Protein AF-A0A2J8M2F0-F1 (afdb_monomer_lite)

Radius of gyration: 22.78 Å; chains: 1; bounding box: 57×45×62 Å

InterPro domains:
  IPR005814 Aminotransferase class-III [PF00202] (31-197)
  IPR015421 Pyridoxal phosphate-dependent transferase, major domain [G3DSA:3.40.640.10] (63-189)
  IPR015422 Pyridoxal phosphate-dependent transferase, small domain [G3DSA:3.90.1150.10] (30-62)
  IPR015422 Pyridoxal phosphate-dependent transferase, small domain [G3DSA:3.90.1150.10] (201-288)
  IPR015424 Pyridoxal phosphate-dependent transferase [SSF53383] (28-285)

Foldseek 3Di:
DQDPDDPVVVVVVCVVPPDPVPDAPLNVDGFAFDDWWFQWTAGPVRDIDGHLDDCPCVRTPPDVLLVVVVVVDVVPDDDDPPDDDVLQVVWLQVVCVVDPPVSRDADADDDQLVFFVVWQVVFCVVPVANADEDEPQDQRDDPPSRLLQHNVDCVPHPDPRDPRHHYQYDLAQQPDDHHPPHPCSPVVSVVSVVVVQVVCVVVVGDDGGDGHHDRSCVSVVVSCVVVVVVVQLQVVVVVVQVVVVVVVVVDVQFQDWDDHRSGIDTFGAPDNVNSHGPVVVVCVVRND

Structure (mmCIF, N/CA/C/O backbone):
data_AF-A0A2J8M2F0-F1
#
_entry.id   AF-A0A2J8M2F0-F1
#
loop_
_atom_site.group_PDB
_atom_site.id
_atom_site.type_symbol
_atom_site.label_atom_id
_atom_site.label_alt_id
_atom_site.label_comp_id
_atom_site.label_asym_id
_atom_site.label_entity_id
_atom_site.label_seq_id
_atom_site.pdbx_PDB_ins_code
_atom_site.Cartn_x
_atom_site.Cartn_y
_atom_site.Cartn_z
_atom_site.occupancy
_atom_site.B_iso_or_equiv
_atom_site.auth_seq_id
_atom_site.auth_comp_id
_atom_site.auth_asym_id
_atom_site.auth_atom_id
_atom_site.pdbx_PDB_model_num
ATOM 1 N N . MET A 1 1 ? -5.808 -0.210 29.903 1.00 55.19 1 MET A N 1
ATOM 2 C CA . MET A 1 1 ? -4.776 0.802 30.216 1.00 55.19 1 MET A CA 1
ATOM 3 C C . MET A 1 1 ? -5.439 2.163 30.176 1.00 55.19 1 MET A C 1
ATOM 5 O O . MET A 1 1 ? -6.305 2.348 29.332 1.00 55.19 1 MET A O 1
ATOM 9 N N . CYS A 1 2 ? -5.095 3.059 31.101 1.00 72.56 2 CYS A N 1
ATOM 10 C CA . CYS A 1 2 ? -5.558 4.444 31.051 1.00 72.56 2 CYS A CA 1
ATOM 11 C C . CYS A 1 2 ? -4.676 5.212 30.058 1.00 72.56 2 CYS A C 1
ATOM 13 O O . CYS A 1 2 ? -3.455 5.053 30.078 1.00 72.56 2 CYS A O 1
ATOM 15 N N . GLU A 1 3 ? -5.288 5.992 29.174 1.00 89.56 3 GLU A N 1
ATOM 16 C CA . GLU A 1 3 ? -4.567 6.812 28.203 1.00 89.56 3 GLU A CA 1
ATOM 17 C C . GLU A 1 3 ? -3.765 7.919 28.895 1.00 89.56 3 GLU A C 1
ATOM 19 O O . GLU A 1 3 ? -4.241 8.538 29.843 1.00 89.56 3 GLU A O 1
ATOM 24 N N . LEU A 1 4 ? -2.568 8.221 28.383 1.00 93.56 4 LEU A N 1
ATOM 25 C CA . LEU A 1 4 ? -1.689 9.242 28.973 1.00 93.56 4 LEU A CA 1
ATOM 26 C C . LEU A 1 4 ? -2.246 10.673 28.871 1.00 93.56 4 LEU A C 1
ATOM 28 O O . LEU A 1 4 ? -1.952 11.507 29.722 1.00 93.56 4 LEU A O 1
ATOM 32 N N . TYR A 1 5 ? -3.030 10.971 27.830 1.00 96.19 5 TYR A N 1
ATOM 33 C CA . TYR A 1 5 ? -3.548 12.313 27.541 1.00 96.19 5 TYR A CA 1
ATOM 34 C C . TYR A 1 5 ? -4.991 12.256 27.042 1.00 96.19 5 TYR A C 1
ATOM 36 O O . TYR A 1 5 ? -5.373 11.310 26.351 1.00 96.19 5 TYR A O 1
ATOM 44 N N . SER A 1 6 ? -5.776 13.308 27.285 1.00 95.81 6 SER A N 1
ATOM 45 C CA . SER A 1 6 ? -7.081 13.481 26.631 1.00 95.81 6 SER A CA 1
ATOM 46 C C . SER A 1 6 ? -6.930 13.671 25.107 1.00 95.81 6 SER A C 1
ATOM 48 O O . SER A 1 6 ? -5.840 13.978 24.611 1.00 95.81 6 SER A O 1
ATOM 50 N N . LYS A 1 7 ? -8.014 13.528 24.328 1.00 95.56 7 LYS A N 1
ATOM 51 C CA . LYS A 1 7 ? -8.019 13.855 22.884 1.00 95.56 7 LYS A CA 1
ATOM 52 C C . LYS A 1 7 ? -7.625 15.311 22.625 1.00 95.56 7 LYS A C 1
ATOM 54 O O . LYS A 1 7 ? -6.791 15.581 21.759 1.00 95.56 7 LYS A O 1
ATOM 59 N N . ARG A 1 8 ? -8.147 16.241 23.430 1.00 95.94 8 ARG A N 1
ATOM 60 C CA . ARG A 1 8 ? -7.811 17.671 23.358 1.00 95.94 8 ARG A CA 1
ATOM 61 C C . ARG A 1 8 ? -6.316 17.916 23.573 1.00 95.94 8 ARG A C 1
ATOM 63 O O . ARG A 1 8 ? -5.693 18.600 22.760 1.00 95.94 8 ARG A O 1
ATOM 70 N N . ASP A 1 9 ? -5.743 17.344 24.628 1.00 97.38 9 ASP A N 1
ATOM 71 C CA . ASP A 1 9 ? -4.326 17.542 24.952 1.00 97.38 9 ASP A CA 1
ATOM 72 C C . ASP A 1 9 ? -3.424 16.867 23.919 1.00 97.38 9 ASP A C 1
ATOM 74 O O . ASP A 1 9 ? -2.436 17.454 23.482 1.00 97.38 9 ASP A O 1
ATOM 78 N N . THR A 1 10 ? -3.817 15.684 23.435 1.00 96.75 10 THR A N 1
ATOM 79 C CA . THR A 1 10 ? -3.135 14.985 22.336 1.00 96.75 10 THR A CA 1
ATOM 80 C C . THR A 1 10 ? -3.053 15.872 21.091 1.00 96.75 10 THR A C 1
ATOM 82 O O . THR A 1 10 ? -1.985 16.002 20.492 1.00 96.75 10 THR A O 1
ATOM 85 N N . LEU A 1 11 ? -4.149 16.531 20.700 1.00 95.25 11 LEU A N 1
ATOM 86 C CA . LEU A 1 11 ? -4.164 17.442 19.550 1.00 95.25 11 LEU A CA 1
ATOM 87 C C . LEU A 1 11 ? -3.291 18.683 19.775 1.00 95.25 11 LEU A C 1
ATOM 89 O O . LEU A 1 11 ? -2.573 19.095 18.860 1.00 95.25 11 LEU A O 1
ATOM 93 N N . ALA A 1 12 ? -3.321 19.271 20.973 1.00 96.50 12 ALA A N 1
ATOM 94 C CA . ALA A 1 12 ? -2.482 20.418 21.317 1.00 96.50 12 ALA A CA 1
ATOM 95 C C . ALA A 1 12 ? -0.986 20.061 21.271 1.00 96.50 12 ALA A C 1
ATOM 97 O O . ALA A 1 12 ? -0.194 20.766 20.641 1.00 96.50 12 ALA A O 1
ATOM 98 N N . LEU A 1 13 ? -0.606 18.927 21.863 1.00 97.31 13 LEU A N 1
ATOM 99 C CA . LEU A 1 13 ? 0.768 18.431 21.864 1.00 97.31 13 LEU A CA 1
ATOM 100 C C . LEU A 1 13 ? 1.236 18.057 20.457 1.00 97.31 13 LEU A C 1
ATOM 102 O O . LEU A 1 13 ? 2.349 18.414 20.079 1.00 97.31 13 LEU A O 1
ATOM 106 N N . ARG A 1 14 ? 0.386 17.428 19.633 1.00 96.25 14 ARG A N 1
ATOM 107 C CA . ARG A 1 14 ? 0.713 17.151 18.224 1.00 96.25 14 ARG A CA 1
ATOM 108 C C . ARG A 1 14 ? 1.010 18.428 17.444 1.00 96.25 14 ARG A C 1
ATOM 110 O O . ARG A 1 14 ? 1.995 18.451 16.719 1.00 96.25 14 ARG A O 1
ATOM 117 N N . LYS A 1 15 ? 0.222 19.496 17.619 1.00 94.81 15 LYS A N 1
ATOM 118 C CA . LYS A 1 15 ? 0.479 20.796 16.963 1.00 94.81 15 LYS A CA 1
ATOM 119 C C . LYS A 1 15 ? 1.819 21.411 17.375 1.00 94.81 15 LYS A C 1
ATOM 121 O O . LYS A 1 15 ? 2.431 22.107 16.574 1.00 94.81 15 LYS A O 1
ATOM 126 N N . LYS A 1 16 ? 2.255 21.169 18.612 1.00 97.62 16 LYS A N 1
ATOM 127 C CA . LYS A 1 16 ? 3.517 21.687 19.151 1.00 97.62 16 LYS A CA 1
ATOM 128 C C . LYS A 1 16 ? 4.730 20.839 18.757 1.00 97.62 16 LYS A C 1
ATOM 130 O O . LYS A 1 16 ? 5.807 21.391 18.562 1.00 97.62 16 LYS A O 1
ATOM 135 N N . HIS A 1 17 ? 4.569 19.519 18.673 1.00 97.69 17 HIS A N 1
ATOM 136 C CA . HIS A 1 17 ? 5.693 18.578 18.628 1.00 97.69 17 HIS A CA 1
ATOM 137 C C . HIS A 1 17 ? 5.800 17.749 17.342 1.00 97.69 17 HIS A C 1
ATOM 139 O O . HIS A 1 17 ? 6.838 17.135 17.119 1.00 97.69 17 HIS A O 1
ATOM 145 N N . ILE A 1 18 ? 4.773 17.720 16.489 1.00 96.81 18 ILE A N 1
ATOM 146 C CA . ILE A 1 18 ? 4.763 16.935 15.247 1.00 96.81 18 ILE A CA 1
ATOM 147 C C . ILE A 1 18 ? 4.651 17.873 14.045 1.00 96.81 18 ILE A C 1
ATOM 149 O O . ILE A 1 18 ? 3.845 18.803 14.033 1.00 96.81 18 ILE A O 1
ATOM 153 N N . GLY A 1 19 ? 5.451 17.609 13.008 1.00 95.12 19 GLY A N 1
ATOM 154 C CA . GLY A 1 19 ? 5.466 18.416 11.790 1.00 95.12 19 GLY A CA 1
ATOM 155 C C . GLY A 1 19 ? 4.082 18.511 11.120 1.00 95.12 19 GLY A C 1
ATOM 156 O O . GLY A 1 19 ? 3.372 17.507 11.019 1.00 95.12 19 GLY A O 1
ATOM 157 N N . PRO A 1 20 ? 3.691 19.688 10.591 1.00 91.00 20 PRO A N 1
ATOM 158 C CA . PRO A 1 20 ? 2.352 19.925 10.035 1.00 91.00 20 PRO A CA 1
ATOM 159 C C . PRO A 1 20 ? 2.056 19.155 8.734 1.00 91.00 20 PRO A C 1
ATOM 161 O O . PRO A 1 20 ? 0.915 19.166 8.252 1.00 91.00 20 PRO A O 1
ATOM 164 N N . SER A 1 21 ? 3.068 18.507 8.148 1.00 88.88 21 SER A N 1
ATOM 165 C CA . SER A 1 21 ? 2.948 17.584 7.016 1.00 88.88 21 SER A CA 1
ATOM 166 C C . SER A 1 21 ? 2.338 16.234 7.411 1.00 88.88 21 SER A C 1
ATOM 168 O O . SER A 1 21 ? 1.712 15.594 6.569 1.00 88.88 21 SER A O 1
ATOM 170 N N . CYS A 1 22 ? 2.442 15.825 8.680 1.00 90.62 22 CYS A N 1
ATOM 171 C CA . CYS A 1 22 ? 1.835 14.603 9.209 1.00 90.62 22 CYS A CA 1
ATOM 172 C C . CYS A 1 22 ? 0.339 14.825 9.481 1.00 90.62 22 CYS A C 1
ATOM 174 O O . CYS A 1 22 ? -0.082 15.079 10.615 1.00 90.62 22 CYS A O 1
ATOM 176 N N . LYS A 1 23 ? -0.466 14.784 8.415 1.00 89.81 23 LYS A N 1
ATOM 177 C CA . LYS A 1 23 ? -1.914 15.013 8.477 1.00 89.81 23 LYS A CA 1
ATOM 178 C C . LYS A 1 23 ? -2.637 13.916 9.262 1.00 89.81 23 LYS A C 1
ATOM 180 O O . LYS A 1 23 ? -2.193 12.774 9.318 1.00 89.81 23 LYS A O 1
ATOM 185 N N . VAL A 1 24 ? -3.764 14.293 9.859 1.00 91.19 24 VAL A N 1
ATOM 186 C CA . VAL A 1 24 ? -4.705 13.383 10.521 1.00 91.19 24 VAL A CA 1
ATOM 187 C C . VAL A 1 24 ? -5.942 13.216 9.644 1.00 91.19 24 VAL A C 1
ATOM 189 O O . VAL A 1 24 ? -6.328 14.152 8.938 1.00 91.19 24 VAL A O 1
ATOM 192 N N . PHE A 1 25 ? -6.560 12.038 9.691 1.00 89.75 25 PHE A N 1
ATOM 193 C CA . PHE A 1 25 ? -7.894 11.843 9.129 1.00 89.75 25 PHE A CA 1
ATOM 194 C C . PHE A 1 25 ? -8.938 12.623 9.939 1.00 89.75 25 PHE A C 1
ATOM 196 O O . PHE A 1 25 ? -8.695 12.954 11.100 1.00 89.75 25 PHE A O 1
ATOM 203 N N . PHE A 1 26 ? -10.077 12.924 9.305 1.00 89.12 26 PHE A N 1
ATOM 204 C CA . PHE A 1 26 ? -11.197 13.659 9.910 1.00 89.12 26 PHE A CA 1
ATOM 205 C C . PHE A 1 26 ? -10.750 14.977 10.561 1.00 89.12 26 PHE A C 1
ATOM 207 O O . PHE A 1 26 ? -10.902 15.186 11.753 1.00 89.12 26 PHE A O 1
ATOM 214 N N . ALA A 1 27 ? -10.135 15.874 9.783 1.00 85.69 27 ALA A N 1
ATOM 215 C CA . ALA A 1 27 ? -9.451 17.055 10.321 1.00 85.69 27 ALA A CA 1
ATOM 216 C C . ALA A 1 27 ? -10.328 17.982 11.191 1.00 85.69 27 ALA A C 1
ATOM 218 O O . ALA A 1 27 ? -9.783 18.683 12.044 1.00 85.69 27 ALA A O 1
ATOM 219 N N . SER A 1 28 ? -11.648 17.997 10.971 1.00 87.31 28 SER A N 1
ATOM 220 C CA . SER A 1 28 ? -12.625 18.727 11.788 1.00 87.31 28 SER A CA 1
ATOM 221 C C . SER A 1 28 ? -12.780 18.129 13.185 1.00 87.31 28 SER A C 1
ATOM 223 O O . SER A 1 28 ? -12.777 18.878 14.159 1.00 87.31 28 SER A O 1
ATOM 225 N N . ASP A 1 29 ? -12.867 16.802 13.282 1.00 89.94 29 ASP A N 1
ATOM 226 C CA . ASP A 1 29 ? -12.940 16.071 14.543 1.00 89.94 29 ASP A CA 1
ATOM 227 C C . ASP A 1 29 ? -12.127 14.761 14.489 1.00 89.94 29 ASP A C 1
ATOM 229 O O . ASP A 1 29 ? -12.669 13.686 14.229 1.00 89.94 29 ASP A O 1
ATOM 233 N N . PRO A 1 30 ? -10.797 14.824 14.696 1.00 93.31 30 PRO A N 1
ATOM 234 C CA . PRO A 1 30 ? -9.943 13.650 14.551 1.00 93.31 30 PRO A CA 1
ATOM 235 C C . PRO A 1 30 ? -10.290 12.564 15.570 1.00 93.31 30 PRO A C 1
ATOM 237 O O . PRO A 1 30 ? -10.391 12.834 16.766 1.00 93.31 30 PRO A O 1
ATOM 240 N N . ILE A 1 31 ? -10.410 11.320 15.120 1.00 93.31 31 ILE A N 1
ATOM 241 C CA . ILE A 1 31 ? -10.717 10.184 15.996 1.00 93.31 31 ILE A CA 1
ATOM 242 C C . ILE A 1 31 ? -9.446 9.760 16.740 1.00 93.31 31 ILE A C 1
ATOM 244 O O . ILE A 1 31 ? -8.393 9.567 16.121 1.00 93.31 31 ILE A O 1
ATOM 248 N N . LYS A 1 32 ? -9.525 9.604 18.066 1.00 95.56 32 LYS A N 1
ATOM 249 C CA . LYS A 1 32 ? -8.411 9.103 18.873 1.00 95.56 32 LYS A CA 1
ATOM 250 C C . LYS A 1 32 ? -8.597 7.605 19.126 1.00 95.56 32 LYS A C 1
ATOM 252 O O . LYS A 1 32 ? -9.228 7.193 20.087 1.00 95.56 32 LYS A O 1
ATOM 257 N N . ILE A 1 33 ? -7.996 6.785 18.268 1.00 95.81 33 ILE A N 1
ATOM 258 C CA . ILE A 1 33 ? -8.002 5.325 18.425 1.00 95.81 33 ILE A CA 1
ATOM 259 C C . ILE A 1 33 ? -7.035 4.905 19.535 1.00 95.81 33 ILE A C 1
ATOM 261 O O . ILE A 1 33 ? -5.859 5.265 19.499 1.00 95.81 33 ILE A O 1
ATOM 265 N N . VAL A 1 34 ? -7.529 4.123 20.496 1.00 96.56 34 VAL A N 1
ATOM 266 C CA . VAL A 1 34 ? -6.768 3.672 21.682 1.00 96.56 34 VAL A CA 1
ATOM 267 C C . VAL A 1 34 ? -6.599 2.155 21.736 1.00 96.56 34 VAL A C 1
ATOM 269 O O . VAL A 1 34 ? -5.722 1.637 22.426 1.00 96.56 34 VAL A O 1
ATOM 272 N N . ARG A 1 35 ? -7.434 1.411 21.004 1.00 95.94 35 ARG A N 1
ATOM 273 C CA . ARG A 1 35 ? -7.367 -0.050 20.921 1.00 95.94 35 ARG A CA 1
ATOM 274 C C . ARG A 1 35 ? -7.829 -0.517 19.550 1.00 95.94 35 ARG A C 1
ATOM 276 O O . ARG A 1 35 ? -8.713 0.084 18.954 1.00 95.94 35 ARG A O 1
ATOM 283 N N . ALA A 1 36 ? -7.280 -1.627 19.075 1.00 96.88 36 ALA A N 1
ATOM 284 C CA . ALA A 1 36 ? -7.750 -2.283 17.867 1.00 96.88 36 ALA A CA 1
ATOM 285 C C . ALA A 1 36 ? -7.627 -3.805 17.997 1.00 96.88 36 ALA A C 1
ATOM 287 O O . ALA A 1 36 ? -6.808 -4.312 18.764 1.00 96.88 36 ALA A O 1
ATOM 288 N N . GLN A 1 37 ? -8.483 -4.533 17.288 1.00 96.06 37 GLN A N 1
ATOM 289 C CA . GLN A 1 37 ? -8.461 -5.989 17.238 1.00 96.06 37 GLN A CA 1
ATOM 290 C C . GLN A 1 37 ? -9.138 -6.470 15.956 1.00 96.06 37 GLN A C 1
ATOM 292 O O . GLN A 1 37 ? -10.294 -6.131 15.698 1.00 96.06 37 GLN A O 1
ATOM 297 N N . ARG A 1 38 ? -8.438 -7.309 15.185 1.00 93.88 38 ARG A N 1
ATOM 298 C CA . ARG A 1 38 ? -8.914 -7.827 13.893 1.00 93.88 38 ARG A CA 1
ATOM 299 C C . ARG A 1 38 ? -9.354 -6.673 12.978 1.00 93.88 38 ARG A C 1
ATOM 301 O O . ARG A 1 38 ? -8.553 -5.788 12.718 1.00 93.88 38 ARG A O 1
ATOM 308 N N . GLN A 1 39 ? -10.594 -6.651 12.508 1.00 95.44 39 GLN A N 1
ATOM 309 C CA . GLN A 1 39 ? -11.137 -5.608 11.636 1.00 95.44 39 GLN A CA 1
ATOM 310 C C . GLN A 1 39 ? -11.684 -4.379 12.383 1.00 95.44 39 GLN A C 1
ATOM 312 O O . GLN A 1 39 ? -12.271 -3.506 11.754 1.00 95.44 39 GLN A O 1
ATOM 317 N N . TYR A 1 40 ? -11.559 -4.316 13.712 1.00 97.88 40 TYR A N 1
ATOM 318 C CA . TYR A 1 40 ? -12.172 -3.260 14.517 1.00 97.88 40 TYR A CA 1
ATOM 319 C C . TYR A 1 40 ? -11.146 -2.359 15.193 1.00 97.88 40 TYR A C 1
ATOM 321 O O . TYR A 1 40 ? -10.122 -2.825 15.701 1.00 97.88 40 TYR A O 1
ATOM 329 N N . MET A 1 41 ? -11.477 -1.074 15.265 1.00 97.38 41 MET A N 1
ATOM 330 C CA . MET A 1 41 ? -10.783 -0.060 16.055 1.00 97.38 41 MET A CA 1
ATOM 331 C C . MET A 1 41 ? -11.741 0.530 17.091 1.00 97.38 41 MET A C 1
ATOM 333 O O . MET A 1 41 ? -12.951 0.526 16.887 1.00 97.38 41 MET A O 1
ATOM 337 N N . PHE A 1 42 ? -11.202 1.016 18.204 1.00 96.88 42 PHE A N 1
ATOM 338 C CA . PHE A 1 42 ? -11.970 1.568 19.313 1.00 96.88 42 PHE A CA 1
ATOM 339 C C . PHE A 1 42 ? -11.377 2.905 19.743 1.00 96.88 42 PHE A C 1
ATOM 341 O O . PHE A 1 42 ? -10.154 3.006 19.921 1.00 96.88 42 PHE A O 1
ATOM 348 N N . ASP A 1 43 ? -12.231 3.913 19.895 1.00 95.94 43 ASP A N 1
ATOM 349 C CA . ASP A 1 43 ? -11.813 5.233 20.364 1.00 95.94 43 ASP A CA 1
ATOM 350 C C . ASP A 1 43 ? -11.712 5.320 21.895 1.00 95.94 43 ASP A C 1
ATOM 352 O O . ASP A 1 43 ? -11.923 4.341 22.617 1.00 95.94 43 ASP A O 1
ATOM 356 N N . GLU A 1 44 ? -11.342 6.496 22.400 1.00 95.25 44 GLU A N 1
ATOM 357 C CA . GLU A 1 44 ? -11.148 6.746 23.826 1.00 95.25 44 GLU A CA 1
ATOM 358 C C . GLU A 1 44 ? -12.423 6.627 24.674 1.00 95.25 44 GLU A C 1
ATOM 360 O O . GLU A 1 44 ? -12.318 6.482 25.892 1.00 95.25 44 GLU A O 1
ATOM 365 N N . ASN A 1 45 ? -13.602 6.666 24.048 1.00 94.19 45 ASN A N 1
ATOM 366 C CA . ASN A 1 45 ? -14.900 6.503 24.704 1.00 94.19 45 ASN A CA 1
ATOM 367 C C . ASN A 1 45 ? -15.414 5.056 24.610 1.00 94.19 45 ASN A C 1
ATOM 369 O O . ASN A 1 45 ? -16.447 4.729 25.191 1.00 94.19 45 ASN A O 1
ATOM 373 N N . GLY A 1 46 ? -14.685 4.181 23.910 1.00 94.69 46 GLY A N 1
ATOM 374 C CA . GLY A 1 46 ? -15.054 2.788 23.685 1.00 94.69 46 GLY A CA 1
ATOM 375 C C . GLY A 1 46 ? -15.935 2.563 22.456 1.00 94.69 46 GLY A C 1
ATOM 376 O O . GLY A 1 46 ? -16.346 1.421 22.240 1.00 94.69 46 GLY A O 1
ATOM 377 N N . GLU A 1 47 ? -16.189 3.596 21.646 1.00 96.38 47 GLU A N 1
ATOM 378 C CA . GLU A 1 47 ? -16.967 3.465 20.413 1.00 96.38 47 GLU A CA 1
ATOM 379 C C . GLU A 1 47 ? -16.226 2.561 19.427 1.00 96.38 47 GLU A C 1
ATOM 381 O O . GLU A 1 47 ? -15.006 2.663 19.265 1.00 96.38 47 GLU A O 1
ATOM 386 N N . GLN A 1 48 ? -16.959 1.653 18.781 1.00 97.12 48 GLN A N 1
ATOM 387 C CA . GLN A 1 48 ? -16.402 0.644 17.889 1.00 97.12 48 GLN A CA 1
ATOM 388 C C . GLN A 1 48 ? -16.547 1.058 16.423 1.00 97.12 48 GLN A C 1
ATOM 390 O O . GLN A 1 48 ? -17.647 1.270 15.924 1.00 97.12 48 GLN A O 1
ATOM 395 N N . TYR A 1 49 ? -15.437 1.029 15.692 1.00 96.56 49 TYR A N 1
ATOM 396 C CA . TYR A 1 49 ? -15.375 1.331 14.266 1.00 96.56 49 TYR A CA 1
ATOM 397 C C . TYR A 1 49 ? -14.964 0.085 13.486 1.00 96.56 49 TYR A C 1
ATOM 399 O O . TYR A 1 49 ? -13.984 -0.580 13.833 1.00 96.56 49 TYR A O 1
ATOM 407 N N . LEU A 1 50 ? -15.690 -0.223 12.410 1.00 96.50 50 LEU A N 1
ATOM 408 C CA . LEU A 1 50 ? -15.241 -1.187 11.407 1.00 96.50 50 LEU A CA 1
ATOM 409 C C . LEU A 1 50 ? -14.195 -0.519 10.508 1.00 96.50 50 LEU A C 1
ATOM 411 O O . LEU A 1 50 ? -14.470 0.501 9.878 1.00 96.50 50 LEU A O 1
ATOM 415 N N . ASP A 1 51 ? -12.999 -1.094 10.449 1.00 95.62 51 ASP A N 1
ATOM 416 C CA . ASP A 1 51 ? -11.903 -0.557 9.656 1.00 95.62 51 ASP A CA 1
ATOM 417 C C . ASP A 1 51 ? -11.978 -1.026 8.201 1.00 95.62 51 ASP A C 1
ATOM 419 O O . ASP A 1 51 ? -11.657 -2.168 7.875 1.00 95.62 51 ASP A O 1
ATOM 423 N N . CYS A 1 52 ? -12.378 -0.107 7.327 1.00 92.75 52 CYS A N 1
ATOM 424 C CA . CYS A 1 52 ? -12.421 -0.304 5.879 1.00 92.75 52 CYS A CA 1
ATOM 425 C C . CYS A 1 52 ? -11.349 0.522 5.141 1.00 92.75 52 CYS A C 1
ATOM 427 O O . CYS A 1 52 ? -11.484 0.746 3.939 1.00 92.75 52 CYS A O 1
ATOM 429 N N . ILE A 1 53 ? -10.329 1.036 5.845 1.00 89.44 53 ILE A N 1
ATOM 430 C CA . ILE A 1 53 ? -9.331 1.966 5.284 1.00 89.44 53 ILE A CA 1
ATOM 431 C C . ILE A 1 53 ? -7.919 1.380 5.348 1.00 89.44 53 ILE A C 1
ATOM 433 O O . ILE A 1 53 ? -7.155 1.509 4.388 1.00 89.44 53 ILE A O 1
ATOM 437 N N . ASN A 1 54 ? -7.535 0.766 6.469 1.00 90.44 54 ASN A N 1
ATOM 438 C CA . ASN A 1 54 ? -6.149 0.351 6.667 1.00 90.44 54 ASN A CA 1
ATOM 439 C C . ASN A 1 54 ? -5.817 -0.930 5.897 1.00 90.44 54 ASN A C 1
ATOM 441 O O . ASN A 1 54 ? -6.378 -1.993 6.134 1.00 90.44 54 ASN A O 1
ATOM 445 N N . ASN A 1 55 ? -4.805 -0.846 5.037 1.00 89.56 55 ASN A N 1
ATOM 446 C CA . ASN A 1 55 ? -4.213 -1.999 4.357 1.00 89.56 55 ASN A CA 1
ATOM 447 C C . ASN A 1 55 ? -2.963 -2.551 5.073 1.00 89.56 55 ASN A C 1
ATOM 449 O O . ASN A 1 55 ? -2.538 -3.665 4.778 1.00 89.56 55 ASN A O 1
ATOM 453 N N . VAL A 1 56 ? -2.375 -1.789 6.006 1.00 90.69 56 VAL A N 1
ATOM 454 C CA . VAL A 1 56 ? -1.157 -2.168 6.749 1.00 90.69 56 VAL A CA 1
ATOM 455 C C . VAL A 1 56 ? -1.418 -3.357 7.672 1.00 90.69 56 VAL A C 1
ATOM 457 O O . VAL A 1 56 ? -0.630 -4.300 7.715 1.00 90.69 56 VAL A O 1
ATOM 460 N N . ALA A 1 57 ? -2.541 -3.341 8.389 1.00 92.50 57 ALA A N 1
ATOM 461 C CA . ALA A 1 57 ? -2.968 -4.433 9.256 1.00 92.50 57 ALA A CA 1
ATOM 462 C C . ALA A 1 57 ? -3.604 -5.571 8.432 1.00 92.50 57 ALA A C 1
ATOM 464 O O . ALA A 1 57 ? -4.769 -5.908 8.616 1.00 92.50 57 ALA A O 1
ATOM 465 N N . HIS A 1 58 ? -2.839 -6.149 7.498 1.00 92.50 58 HIS A N 1
ATOM 466 C CA . HIS A 1 58 ? -3.344 -7.071 6.472 1.00 92.50 58 HIS A CA 1
ATOM 467 C C . HIS A 1 58 ? -4.024 -8.329 7.038 1.00 92.50 58 HIS A C 1
ATOM 469 O O . HIS A 1 58 ? -5.026 -8.789 6.504 1.00 92.50 58 HIS A O 1
ATOM 475 N N . VAL A 1 59 ? -3.507 -8.851 8.152 1.00 94.56 59 VAL A N 1
ATOM 476 C CA . VAL A 1 59 ? -4.066 -10.005 8.886 1.00 94.56 59 VAL A CA 1
ATOM 477 C C . VAL A 1 59 ? -4.938 -9.570 10.075 1.00 94.56 59 VAL A C 1
ATOM 479 O O . VAL A 1 59 ? -5.171 -10.324 11.017 1.00 94.56 59 VAL A O 1
ATOM 482 N N . GLY A 1 60 ? -5.396 -8.318 10.057 1.00 94.75 60 GLY A N 1
ATOM 483 C CA . GLY A 1 60 ? -6.132 -7.684 11.140 1.00 94.75 60 GLY A CA 1
ATOM 484 C C . GLY A 1 60 ? -5.240 -7.081 12.229 1.00 94.75 60 GLY A C 1
ATOM 485 O O . GLY A 1 60 ? -4.087 -7.465 12.449 1.00 94.75 60 GLY A O 1
ATOM 486 N N . HIS A 1 61 ? -5.802 -6.108 12.940 1.00 97.25 61 HIS A N 1
ATOM 487 C CA . HIS A 1 61 ? -5.157 -5.404 14.041 1.00 97.25 61 HIS A CA 1
ATOM 488 C C . HIS A 1 61 ? -4.790 -6.345 15.182 1.00 97.25 61 HIS A C 1
ATOM 490 O O . HIS A 1 61 ? -5.609 -7.158 15.622 1.00 97.25 61 HIS A O 1
ATOM 496 N N . CYS A 1 62 ? -3.567 -6.188 15.695 1.00 96.12 62 CYS A N 1
ATOM 497 C CA . CYS A 1 62 ? -3.060 -6.916 16.860 1.00 96.12 62 CYS A CA 1
ATOM 498 C C . CYS A 1 62 ? -3.234 -8.443 16.752 1.00 96.12 62 CYS A C 1
ATOM 500 O O . CYS A 1 62 ? -3.574 -9.097 17.740 1.00 96.12 62 CYS A O 1
ATOM 502 N N . HIS A 1 63 ? -3.020 -9.016 15.559 1.00 96.56 63 HIS A N 1
ATOM 503 C CA . HIS A 1 63 ? -3.179 -10.452 15.347 1.00 96.56 63 HIS A CA 1
ATOM 504 C C . HIS A 1 63 ? -2.308 -11.254 16.337 1.00 96.56 63 HIS A C 1
ATOM 506 O O . HIS A 1 63 ? -1.080 -11.100 16.330 1.00 96.56 63 HIS A O 1
ATOM 512 N N . PRO A 1 64 ? -2.894 -12.127 17.180 1.00 95.06 64 PRO A N 1
ATOM 513 C CA . PRO A 1 64 ? -2.183 -12.740 18.303 1.00 95.06 64 PRO A CA 1
ATOM 514 C C . PRO A 1 64 ? -0.996 -13.597 17.854 1.00 95.06 64 PRO A C 1
ATOM 516 O O . PRO A 1 64 ? 0.037 -13.607 18.520 1.00 95.06 64 PRO A O 1
ATOM 519 N N . GLY A 1 65 ? -1.106 -14.261 16.697 1.00 95.19 65 GLY A N 1
ATOM 520 C CA . GLY A 1 65 ? -0.003 -15.025 16.108 1.00 95.19 65 GLY A CA 1
ATOM 521 C C . GLY A 1 65 ? 1.201 -14.151 15.739 1.00 95.19 65 GLY A C 1
ATOM 522 O O . GLY A 1 65 ? 2.334 -14.509 16.054 1.00 95.19 65 GLY A O 1
ATOM 523 N N . VAL A 1 66 ? 0.960 -12.969 15.156 1.00 95.00 66 VAL A N 1
ATOM 524 C CA . VAL A 1 66 ? 2.027 -12.032 14.763 1.00 95.00 66 VAL A CA 1
ATOM 525 C C . VAL A 1 66 ? 2.672 -11.418 16.002 1.00 95.00 66 VAL A C 1
ATOM 527 O O . VAL A 1 66 ? 3.896 -11.399 16.110 1.00 95.00 66 VAL A O 1
ATOM 530 N N . VAL A 1 67 ? 1.857 -10.974 16.966 1.00 95.38 67 VAL A N 1
ATOM 531 C CA . VAL A 1 67 ? 2.341 -10.394 18.229 1.00 95.38 67 VAL A CA 1
ATOM 532 C C . VAL A 1 67 ? 3.216 -11.396 18.983 1.00 95.38 67 VAL A C 1
ATOM 534 O O . VAL A 1 67 ? 4.331 -11.061 19.378 1.00 95.38 67 VAL A O 1
ATOM 537 N N . LYS A 1 68 ? 2.756 -12.644 19.130 1.00 95.94 68 LYS A N 1
ATOM 538 C CA . LYS A 1 68 ? 3.513 -13.705 19.807 1.00 95.94 68 LYS A CA 1
ATOM 539 C C . LYS A 1 68 ? 4.839 -14.010 19.104 1.00 95.94 68 LYS A C 1
ATOM 541 O O . LYS A 1 68 ? 5.851 -14.162 19.783 1.00 95.94 68 LYS A O 1
ATOM 546 N N . ALA A 1 69 ? 4.846 -14.097 17.771 1.00 94.00 69 ALA A N 1
ATOM 547 C CA . ALA A 1 69 ? 6.064 -14.353 17.000 1.00 94.00 69 ALA A CA 1
ATOM 548 C C . ALA A 1 69 ? 7.088 -13.216 17.150 1.00 94.00 69 ALA A C 1
ATOM 550 O O . ALA A 1 69 ? 8.267 -13.475 17.389 1.00 94.00 69 ALA A O 1
ATOM 551 N N . ALA A 1 70 ? 6.626 -11.964 17.073 1.00 91.75 70 ALA A N 1
ATOM 552 C CA . ALA A 1 70 ? 7.475 -10.791 17.236 1.00 91.75 70 ALA A CA 1
ATOM 553 C C . ALA A 1 70 ? 8.076 -10.710 18.648 1.00 91.75 70 ALA A C 1
ATOM 555 O O . ALA A 1 70 ? 9.287 -10.550 18.778 1.00 91.75 70 ALA A O 1
ATOM 556 N N . LEU A 1 71 ? 7.254 -10.868 19.695 1.00 95.38 71 LEU A N 1
ATOM 557 C CA . LEU A 1 71 ? 7.718 -10.860 21.089 1.00 95.38 71 LEU A CA 1
ATOM 558 C C . LEU A 1 71 ? 8.776 -11.937 21.334 1.00 95.38 71 LEU A C 1
ATOM 560 O O . LEU A 1 71 ? 9.868 -11.617 21.792 1.00 95.38 71 LEU A O 1
ATOM 564 N N . LYS A 1 72 ? 8.496 -13.182 20.927 1.00 94.50 72 LYS A N 1
ATOM 565 C CA . LYS A 1 72 ? 9.427 -14.305 21.087 1.00 94.50 72 LYS A CA 1
ATOM 566 C C . LYS A 1 72 ? 10.789 -14.028 20.440 1.00 94.50 72 LYS A C 1
ATOM 568 O O . LYS A 1 72 ? 11.816 -14.355 21.025 1.00 94.50 72 LYS A O 1
ATOM 573 N N . GLN A 1 73 ? 10.814 -13.451 19.235 1.00 93.75 73 GLN A N 1
ATOM 574 C CA . GLN A 1 73 ? 12.080 -13.136 18.569 1.00 93.75 73 GLN A CA 1
ATOM 575 C C . GLN A 1 73 ? 12.799 -11.959 19.239 1.00 93.75 73 GLN A C 1
ATOM 577 O O . GLN A 1 73 ? 14.013 -12.019 19.394 1.00 93.75 73 GLN A O 1
ATOM 582 N N . MET A 1 74 ? 12.077 -10.912 19.652 1.00 92.81 74 MET A N 1
ATOM 583 C CA . MET A 1 74 ? 12.673 -9.742 20.311 1.00 92.81 74 MET A CA 1
ATOM 584 C C . MET A 1 74 ? 13.290 -10.074 21.674 1.00 92.81 74 MET A C 1
ATOM 586 O O . MET A 1 74 ? 14.319 -9.498 22.015 1.00 92.81 74 MET A O 1
ATOM 590 N N . GLU A 1 75 ? 12.700 -11.005 22.427 1.00 95.81 75 GLU A N 1
ATOM 591 C CA . GLU A 1 75 ? 13.272 -11.521 23.680 1.00 95.81 75 GLU A CA 1
ATOM 592 C C . GLU A 1 75 ? 14.559 -12.327 23.452 1.00 95.81 75 GLU A C 1
ATOM 594 O O . GLU A 1 75 ? 15.422 -12.370 24.325 1.00 95.81 75 GLU A O 1
ATOM 599 N N . LEU A 1 76 ? 14.694 -12.959 22.281 1.00 93.38 76 LEU A N 1
ATOM 600 C CA . LEU A 1 76 ? 15.838 -13.799 21.935 1.00 93.38 76 LEU A CA 1
ATOM 601 C C . LEU A 1 76 ? 16.994 -12.995 21.324 1.00 93.38 76 LEU A C 1
ATOM 603 O O . LEU A 1 76 ? 18.127 -13.085 21.792 1.00 93.38 76 LEU A O 1
ATOM 607 N N . LEU A 1 77 ? 16.731 -12.266 20.234 1.00 87.94 77 LEU A N 1
ATOM 608 C CA . LEU A 1 77 ? 17.750 -11.569 19.451 1.00 87.94 77 LEU A CA 1
ATOM 609 C C . LEU A 1 77 ? 17.137 -10.552 18.477 1.00 87.94 77 LEU A C 1
ATOM 611 O O . LEU A 1 77 ? 16.250 -10.886 17.688 1.00 87.94 77 LEU A O 1
ATOM 615 N N . ASN A 1 78 ? 17.727 -9.354 18.427 1.00 90.56 78 ASN A N 1
ATOM 616 C CA . ASN A 1 78 ? 17.480 -8.349 17.393 1.00 90.56 78 ASN A CA 1
ATOM 617 C C . ASN A 1 78 ? 18.804 -7.700 16.951 1.00 90.56 78 ASN A C 1
ATOM 619 O O . ASN A 1 78 ? 19.358 -6.858 17.657 1.00 90.56 78 ASN A O 1
ATOM 623 N N . THR A 1 79 ? 19.339 -8.120 15.803 1.00 87.88 79 THR A N 1
ATOM 624 C CA . THR A 1 79 ? 20.633 -7.656 15.279 1.00 87.88 79 THR A CA 1
ATOM 625 C C . THR A 1 79 ? 20.582 -7.449 13.765 1.00 87.88 79 THR A C 1
ATOM 627 O O . THR A 1 79 ? 19.617 -7.821 13.101 1.00 87.88 79 THR A O 1
ATOM 630 N N . ASN A 1 80 ? 21.627 -6.836 13.208 1.00 88.62 80 ASN A N 1
ATOM 631 C CA . ASN A 1 80 ? 21.762 -6.648 11.766 1.00 88.62 80 ASN A CA 1
ATOM 632 C C . ASN A 1 80 ? 22.066 -7.973 11.036 1.00 88.62 80 ASN A C 1
ATOM 634 O O . ASN A 1 80 ? 22.545 -8.938 11.626 1.00 88.62 80 ASN A O 1
ATOM 638 N N . SER A 1 81 ? 21.863 -7.991 9.720 1.00 87.19 81 SER A N 1
ATOM 639 C CA . SER A 1 81 ? 22.002 -9.188 8.877 1.00 87.19 81 SER A CA 1
ATOM 640 C C . SER A 1 81 ? 23.446 -9.614 8.568 1.00 87.19 81 SER A C 1
ATOM 642 O O . SER A 1 81 ? 23.651 -10.431 7.674 1.00 87.19 81 SER A O 1
ATOM 644 N N . ARG A 1 82 ? 24.465 -9.043 9.232 1.00 85.31 82 ARG A N 1
ATOM 645 C CA . ARG A 1 82 ? 25.865 -9.486 9.066 1.00 85.31 82 ARG A CA 1
ATOM 646 C C . ARG A 1 82 ? 26.182 -10.721 9.906 1.00 85.31 82 ARG A C 1
ATOM 648 O O . ARG A 1 82 ? 27.169 -11.394 9.632 1.00 85.31 82 ARG A O 1
ATOM 655 N N . PHE A 1 83 ? 25.359 -11.009 10.911 1.00 88.00 83 PHE A N 1
ATOM 656 C CA . PHE A 1 83 ? 25.394 -12.265 11.650 1.00 88.00 83 PHE A CA 1
ATOM 657 C C . PHE A 1 83 ? 24.388 -13.244 11.044 1.00 88.00 83 PHE A C 1
ATOM 659 O O . PHE A 1 83 ? 23.307 -12.843 10.611 1.00 88.00 83 PHE A O 1
ATOM 666 N N . LEU A 1 84 ? 24.749 -14.526 11.008 1.00 91.88 84 LEU A N 1
ATOM 667 C CA . LEU A 1 84 ? 23.869 -15.572 10.496 1.00 91.88 84 LEU A CA 1
ATOM 668 C C . LEU A 1 84 ? 22.673 -15.776 11.430 1.00 91.88 84 LEU A C 1
ATOM 670 O O . LEU A 1 84 ? 22.822 -15.783 12.651 1.00 91.88 84 LEU A O 1
ATOM 674 N N . HIS A 1 85 ? 21.494 -15.961 10.840 1.00 89.75 85 HIS A N 1
ATOM 675 C CA . HIS A 1 85 ? 20.276 -16.326 11.554 1.00 89.75 85 HIS A CA 1
ATOM 676 C C . HIS A 1 85 ? 19.288 -16.985 10.590 1.00 89.75 85 HIS A C 1
ATOM 678 O O . HIS A 1 85 ? 19.125 -16.508 9.472 1.00 89.75 85 HIS A O 1
ATOM 684 N N . ASP A 1 86 ? 18.573 -18.024 11.013 1.00 93.12 86 ASP A N 1
ATOM 685 C CA . ASP A 1 86 ? 17.770 -18.838 10.088 1.00 93.12 86 ASP A CA 1
ATOM 686 C C . ASP A 1 86 ? 16.523 -18.109 9.561 1.00 93.12 86 ASP A C 1
ATOM 688 O O . ASP A 1 86 ? 16.199 -18.210 8.379 1.00 93.12 86 ASP A O 1
ATOM 692 N N . ASN A 1 87 ? 15.851 -17.303 10.395 1.00 92.06 87 ASN A N 1
ATOM 693 C CA . ASN A 1 87 ? 14.598 -16.623 10.017 1.00 92.06 87 ASN A CA 1
ATOM 694 C C . ASN A 1 87 ? 14.684 -15.791 8.724 1.00 92.06 87 ASN A C 1
ATOM 696 O O . ASN A 1 87 ? 13.715 -15.736 7.969 1.00 92.06 87 ASN A O 1
ATOM 700 N N . ILE A 1 88 ? 15.811 -15.114 8.476 1.00 91.06 88 ILE A N 1
ATOM 701 C CA . ILE A 1 88 ? 15.981 -14.274 7.279 1.00 91.06 88 ILE A CA 1
ATOM 702 C C . ILE A 1 88 ? 16.031 -15.135 6.008 1.00 91.06 88 ILE A C 1
ATOM 704 O O . ILE A 1 88 ? 15.453 -14.763 4.988 1.00 91.06 88 ILE A O 1
ATOM 708 N N . VAL A 1 89 ? 16.660 -16.311 6.092 1.00 92.25 89 VAL A N 1
ATOM 709 C CA . VAL A 1 89 ? 16.780 -17.280 4.997 1.00 92.25 89 VAL A CA 1
ATOM 710 C C . VAL A 1 89 ? 15.449 -17.986 4.772 1.00 92.25 89 VAL A C 1
ATOM 712 O O . VAL A 1 89 ? 14.980 -18.057 3.637 1.00 92.25 89 VAL A O 1
ATOM 715 N N . GLU A 1 90 ? 14.808 -18.451 5.847 1.00 94.62 90 GLU A N 1
ATOM 716 C CA . GLU A 1 90 ? 13.516 -19.132 5.759 1.00 94.62 90 GLU A CA 1
ATOM 717 C C . GLU A 1 90 ? 12.446 -18.212 5.166 1.00 94.62 90 GLU A C 1
ATOM 719 O O . GLU A 1 90 ? 11.661 -18.641 4.319 1.00 94.62 90 GLU A O 1
ATOM 724 N N . TYR A 1 91 ? 12.455 -16.919 5.508 1.00 92.31 91 TYR A N 1
ATOM 725 C CA . TYR A 1 91 ? 11.530 -15.998 4.861 1.00 92.31 91 TYR A CA 1
ATOM 726 C C . TYR A 1 91 ? 11.869 -15.736 3.399 1.00 92.31 91 TYR A C 1
ATOM 728 O O . TYR A 1 91 ? 10.967 -15.782 2.569 1.00 92.31 91 TYR A O 1
ATOM 736 N N . ALA A 1 92 ? 13.137 -15.505 3.048 1.00 90.62 92 ALA A N 1
ATOM 737 C CA . ALA A 1 92 ? 13.517 -15.333 1.644 1.00 90.62 92 ALA A CA 1
ATOM 738 C C . ALA A 1 92 ? 13.025 -16.513 0.788 1.00 90.62 92 ALA A C 1
ATOM 740 O O . ALA A 1 92 ? 12.412 -16.324 -0.265 1.00 90.62 92 ALA A O 1
ATOM 741 N N . LYS A 1 93 ? 13.228 -17.736 1.289 1.00 93.94 93 LYS A N 1
ATOM 742 C CA . LYS A 1 93 ? 12.796 -18.981 0.653 1.00 93.94 93 LYS A CA 1
ATOM 743 C C . LYS A 1 93 ? 11.275 -19.059 0.509 1.00 93.94 93 LYS A C 1
ATOM 745 O O . LYS A 1 93 ? 10.784 -19.325 -0.583 1.00 93.94 93 LYS A O 1
ATOM 750 N N . ARG A 1 94 ? 10.518 -18.814 1.581 1.00 94.69 94 ARG A N 1
ATOM 751 C CA . ARG A 1 94 ? 9.049 -18.878 1.522 1.00 94.69 94 ARG A CA 1
ATOM 752 C C . ARG A 1 94 ? 8.445 -17.781 0.659 1.00 94.69 94 ARG A C 1
ATOM 754 O O . ARG A 1 94 ? 7.537 -18.066 -0.110 1.00 94.69 94 ARG A O 1
ATOM 761 N N . LEU A 1 95 ? 8.971 -16.558 0.729 1.00 89.44 95 LEU A N 1
ATOM 762 C CA . LEU A 1 95 ? 8.503 -15.466 -0.120 1.00 89.44 95 LEU A CA 1
ATOM 763 C C . LEU A 1 95 ? 8.746 -15.780 -1.596 1.00 89.44 95 LEU A C 1
ATOM 765 O O . LEU A 1 95 ? 7.820 -15.697 -2.397 1.00 89.44 95 LEU A O 1
ATOM 769 N N . SER A 1 96 ? 9.970 -16.167 -1.957 1.00 91.00 96 SER A N 1
ATOM 770 C CA . SER A 1 96 ? 10.310 -16.484 -3.349 1.00 91.00 96 SER A CA 1
ATOM 771 C C . SER A 1 96 ? 9.532 -17.680 -3.900 1.00 91.00 96 SER A C 1
ATOM 773 O O . SER A 1 96 ? 9.193 -17.672 -5.078 1.00 91.00 96 SER A O 1
ATOM 775 N N . ALA A 1 97 ? 9.152 -18.651 -3.063 1.00 94.00 97 ALA A N 1
ATOM 776 C CA . ALA A 1 97 ? 8.290 -19.762 -3.472 1.00 94.00 97 ALA A CA 1
ATOM 777 C C . ALA A 1 97 ? 6.878 -19.324 -3.923 1.00 94.00 97 ALA A C 1
ATOM 779 O O . ALA A 1 97 ? 6.211 -20.070 -4.636 1.00 94.00 97 ALA A O 1
ATOM 780 N N . THR A 1 98 ? 6.427 -18.120 -3.548 1.00 88.69 98 THR A N 1
ATOM 781 C CA . THR A 1 98 ? 5.158 -17.531 -4.027 1.00 88.69 98 THR A CA 1
ATOM 782 C C . THR A 1 98 ? 5.298 -16.770 -5.353 1.00 88.69 98 THR A C 1
ATOM 784 O O . THR A 1 98 ? 4.306 -16.291 -5.905 1.00 88.69 98 THR A O 1
ATOM 787 N N . LEU A 1 99 ? 6.524 -16.635 -5.866 1.00 87.25 99 LEU A N 1
ATOM 788 C CA . LEU A 1 99 ? 6.860 -15.890 -7.076 1.00 87.25 99 LEU A CA 1
ATOM 789 C C . LEU A 1 99 ? 7.283 -16.850 -8.206 1.00 87.25 99 LEU A C 1
ATOM 791 O O . LEU A 1 99 ? 7.615 -18.008 -7.954 1.00 87.25 99 LEU A O 1
ATOM 795 N N . PRO A 1 100 ? 7.300 -16.394 -9.474 1.00 85.94 100 PRO A N 1
ATOM 796 C CA . PRO A 1 100 ? 7.899 -17.162 -10.562 1.00 85.94 100 PRO A CA 1
ATOM 797 C C . PRO A 1 100 ? 9.350 -17.559 -10.256 1.00 85.94 100 PRO A C 1
ATOM 799 O O . PRO A 1 100 ? 10.096 -16.754 -9.710 1.00 85.94 100 PRO A O 1
ATOM 802 N N . GLU A 1 101 ? 9.777 -18.742 -10.711 1.00 86.50 101 GLU A N 1
ATOM 803 C CA . GLU A 1 101 ? 11.086 -19.360 -10.404 1.00 86.50 101 GLU A CA 1
ATOM 804 C C . GLU A 1 101 ? 12.296 -18.419 -10.567 1.00 86.50 101 GLU A C 1
ATOM 806 O O . GLU A 1 101 ? 13.254 -18.467 -9.798 1.00 86.50 101 GLU A O 1
ATOM 811 N N . LYS A 1 102 ? 12.246 -17.510 -11.549 1.00 84.69 102 LYS A N 1
ATOM 812 C CA . LYS A 1 102 ? 13.315 -16.532 -11.817 1.00 84.69 102 LYS A CA 1
ATOM 813 C C . LYS A 1 102 ? 13.458 -15.444 -10.739 1.00 84.69 102 LYS A C 1
ATOM 815 O O . LYS A 1 102 ? 14.460 -14.735 -10.741 1.00 84.69 102 LYS A O 1
ATOM 820 N N . LEU A 1 103 ? 12.476 -15.273 -9.854 1.00 83.94 103 LEU A N 1
ATOM 821 C CA . LEU A 1 103 ? 12.461 -14.289 -8.768 1.00 83.94 103 LEU A CA 1
ATOM 822 C C . LEU A 1 103 ? 12.799 -14.965 -7.430 1.00 83.94 103 LEU A C 1
ATOM 824 O O . LEU A 1 103 ? 11.951 -15.111 -6.554 1.00 83.94 103 LEU A O 1
ATOM 828 N N . SER A 1 104 ? 14.057 -15.380 -7.284 1.00 89.44 104 SER A N 1
ATOM 829 C CA . SER A 1 104 ? 14.529 -16.233 -6.180 1.00 89.44 104 SER A CA 1
ATOM 830 C C . SER A 1 104 ? 15.457 -15.548 -5.169 1.00 89.44 104 SER A C 1
ATOM 832 O O . SER A 1 104 ? 15.847 -16.160 -4.177 1.00 89.44 104 SER A O 1
ATOM 834 N N . VAL A 1 105 ? 15.818 -14.282 -5.396 1.00 88.50 105 VAL A N 1
ATOM 835 C CA . VAL A 1 105 ? 16.737 -13.516 -4.538 1.00 88.50 105 VAL A CA 1
ATOM 836 C C . VAL A 1 105 ? 16.032 -12.282 -3.997 1.00 88.50 105 VAL A C 1
ATOM 838 O O . VAL A 1 105 ? 15.414 -11.534 -4.753 1.00 88.50 105 VAL A O 1
ATOM 841 N N . CYS A 1 106 ? 16.173 -12.040 -2.694 1.00 87.44 106 CYS A N 1
ATOM 842 C CA . CYS A 1 106 ? 15.567 -10.897 -2.028 1.00 87.44 106 CYS A CA 1
ATOM 843 C C . CYS A 1 106 ? 16.625 -9.966 -1.425 1.00 87.44 106 CYS A C 1
ATOM 845 O O . CYS A 1 106 ? 17.571 -10.406 -0.774 1.00 87.44 106 CYS A O 1
ATOM 847 N N . TYR A 1 107 ? 16.406 -8.662 -1.567 1.00 88.56 107 TYR A N 1
ATOM 848 C CA . TYR A 1 107 ? 17.038 -7.637 -0.731 1.00 88.56 107 TYR A CA 1
ATOM 849 C C . TYR A 1 107 ? 16.048 -7.210 0.331 1.00 88.56 107 TYR A C 1
ATOM 851 O O . TYR A 1 107 ? 14.884 -7.090 -0.031 1.00 88.56 107 TYR A O 1
ATOM 859 N N . PHE A 1 108 ? 16.486 -6.974 1.580 1.00 89.12 108 PHE A N 1
ATOM 860 C CA . PHE A 1 108 ? 15.655 -6.599 2.739 1.00 89.12 108 PHE A CA 1
ATOM 861 C C . PHE A 1 108 ? 15.696 -5.103 3.105 1.00 89.12 108 PHE A C 1
ATOM 863 O O . PHE A 1 108 ? 16.767 -4.563 3.351 1.00 89.12 108 PHE A O 1
ATOM 870 N N . THR A 1 109 ? 14.531 -4.440 3.106 1.00 89.62 109 THR A N 1
ATOM 871 C CA . THR A 1 109 ? 14.294 -3.017 3.396 1.00 89.62 109 THR A CA 1
ATOM 872 C C . THR A 1 109 ? 13.146 -2.851 4.398 1.00 89.62 109 THR A C 1
ATOM 874 O O . THR A 1 109 ? 12.446 -3.809 4.734 1.00 89.62 109 THR A O 1
ATOM 877 N N . ASN A 1 110 ? 12.942 -1.625 4.878 1.00 89.12 110 ASN A N 1
ATOM 878 C CA . ASN A 1 110 ? 12.005 -1.295 5.955 1.00 89.12 110 ASN A CA 1
ATOM 879 C C . ASN A 1 110 ? 10.770 -0.524 5.468 1.00 89.12 110 ASN A C 1
ATOM 881 O O . ASN A 1 110 ? 9.871 -0.228 6.253 1.00 89.12 110 ASN A O 1
ATOM 885 N N . SER A 1 111 ? 10.713 -0.155 4.185 1.00 88.50 111 SER A N 1
ATOM 886 C CA . SER A 1 111 ? 9.563 0.543 3.607 1.00 88.50 111 SER A CA 1
ATOM 887 C C . SER A 1 111 ? 9.439 0.326 2.100 1.00 88.50 111 SER A C 1
ATOM 889 O O . SER A 1 111 ? 10.412 0.002 1.418 1.00 88.50 111 SER A O 1
ATOM 891 N N . GLY A 1 112 ? 8.246 0.600 1.560 1.00 84.44 112 GLY A N 1
ATOM 892 C CA . GLY A 1 112 ? 8.021 0.646 0.112 1.00 84.44 112 GLY A CA 1
ATOM 893 C C . GLY A 1 112 ? 8.826 1.745 -0.598 1.00 84.44 112 GLY A C 1
ATOM 894 O O . GLY A 1 112 ? 9.183 1.588 -1.761 1.00 84.44 112 GLY A O 1
ATOM 895 N N . SER A 1 113 ? 9.183 2.830 0.101 1.00 91.12 113 SER A N 1
ATOM 896 C CA . SER A 1 113 ? 10.080 3.843 -0.466 1.00 91.12 113 SER A CA 1
ATOM 897 C C . SER A 1 113 ? 11.500 3.290 -0.605 1.00 91.12 113 SER A C 1
ATOM 899 O O . SER A 1 113 ? 12.082 3.353 -1.675 1.00 91.12 113 SER A O 1
ATOM 901 N N . GLU A 1 114 ? 12.065 2.681 0.438 1.00 91.94 114 GLU A N 1
ATOM 902 C CA . GLU A 1 114 ? 13.393 2.053 0.328 1.00 91.94 114 GLU A CA 1
ATOM 903 C C . GLU A 1 114 ? 13.406 0.939 -0.727 1.00 91.94 114 GLU A C 1
ATOM 905 O O . GLU A 1 114 ? 14.388 0.772 -1.448 1.00 91.94 114 GLU A O 1
ATOM 910 N N . ALA A 1 115 ? 12.287 0.217 -0.851 1.00 86.12 115 ALA A N 1
ATOM 911 C CA . ALA A 1 115 ? 12.093 -0.816 -1.853 1.00 86.12 115 ALA A CA 1
ATOM 912 C C . ALA A 1 115 ? 12.265 -0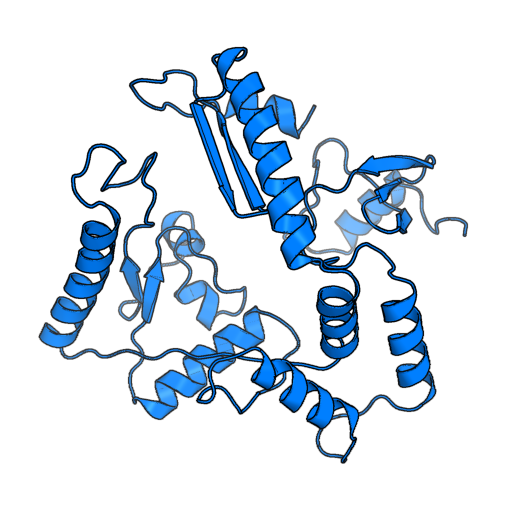.287 -3.284 1.00 86.12 115 ALA A C 1
ATOM 914 O O . ALA A 1 115 ? 13.100 -0.778 -4.047 1.00 86.12 115 ALA A O 1
ATOM 915 N N . ASN A 1 116 ? 11.482 0.741 -3.620 1.00 87.00 116 ASN A N 1
ATOM 916 C CA . ASN A 1 116 ? 11.481 1.354 -4.941 1.00 87.00 116 ASN A CA 1
ATOM 917 C C . ASN A 1 116 ? 12.759 2.162 -5.207 1.00 87.00 116 ASN A C 1
ATOM 919 O O . ASN A 1 116 ? 13.194 2.267 -6.348 1.00 87.00 116 ASN A O 1
ATOM 923 N N . ASP A 1 117 ? 13.399 2.731 -4.187 1.00 92.50 117 ASP A N 1
ATOM 924 C CA . ASP A 1 117 ? 14.666 3.443 -4.380 1.00 92.50 117 ASP A CA 1
ATOM 925 C C . ASP A 1 117 ? 15.807 2.479 -4.722 1.00 92.50 117 ASP A C 1
ATOM 927 O O . ASP A 1 117 ? 16.498 2.650 -5.734 1.00 92.50 117 ASP A O 1
ATOM 931 N N . LEU A 1 118 ? 15.930 1.390 -3.951 1.00 88.69 118 LEU A N 1
ATOM 932 C CA . LEU A 1 118 ? 16.843 0.300 -4.285 1.00 88.69 118 LEU A CA 1
ATOM 933 C C . LEU A 1 118 ? 16.524 -0.263 -5.675 1.00 88.69 118 LEU A C 1
ATOM 935 O O . LEU A 1 118 ? 17.435 -0.675 -6.394 1.00 88.69 118 LEU A O 1
ATOM 939 N N . ALA A 1 119 ? 15.254 -0.209 -6.086 1.00 84.75 119 ALA A N 1
ATOM 940 C CA . ALA A 1 119 ? 14.837 -0.628 -7.409 1.00 84.75 119 ALA A CA 1
ATOM 941 C C . ALA A 1 119 ? 15.489 0.110 -8.536 1.00 84.75 119 ALA A C 1
ATOM 943 O O . ALA A 1 119 ? 16.156 -0.476 -9.391 1.00 84.75 119 ALA A O 1
ATOM 944 N N . LEU A 1 120 ? 15.279 1.416 -8.500 1.00 86.25 120 LEU A N 1
ATOM 945 C CA . LEU A 1 120 ? 15.817 2.322 -9.480 1.00 86.25 120 LEU A CA 1
ATOM 946 C C . LEU A 1 120 ? 17.329 2.181 -9.505 1.00 86.25 120 LEU A C 1
ATOM 948 O O . LEU A 1 120 ? 17.914 2.091 -10.581 1.00 86.25 120 LEU A O 1
ATOM 952 N N . ARG A 1 121 ? 17.962 2.079 -8.332 1.00 90.50 121 ARG A N 1
ATOM 953 C CA . ARG A 1 121 ? 19.409 1.908 -8.231 1.00 90.50 121 ARG A CA 1
ATOM 954 C C . ARG A 1 121 ? 19.903 0.635 -8.917 1.00 90.50 121 ARG A C 1
ATOM 956 O O . ARG A 1 121 ? 20.806 0.727 -9.747 1.00 90.50 121 ARG A O 1
ATOM 963 N N . LEU A 1 12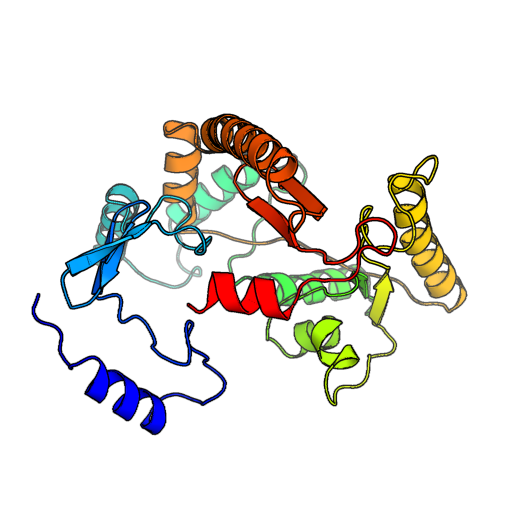2 ? 19.340 -0.531 -8.591 1.00 84.19 122 LEU A N 1
ATOM 964 C CA . LEU A 1 122 ? 19.757 -1.810 -9.179 1.00 84.19 122 LEU A CA 1
ATOM 965 C C . LEU A 1 122 ? 19.584 -1.802 -10.695 1.00 84.19 122 LEU A C 1
ATOM 967 O O . LEU A 1 122 ? 20.472 -2.223 -11.434 1.00 84.19 122 LEU A O 1
ATOM 971 N N . ALA A 1 123 ? 18.470 -1.261 -11.167 1.00 82.25 123 ALA A N 1
ATOM 972 C CA . ALA A 1 123 ? 18.169 -1.260 -12.579 1.00 82.25 123 ALA A CA 1
ATOM 973 C C . ALA A 1 123 ? 19.041 -0.316 -13.400 1.00 82.25 123 ALA A C 1
ATOM 975 O O . ALA A 1 123 ? 19.516 -0.678 -14.478 1.00 82.25 123 ALA A O 1
ATOM 976 N N . ARG A 1 124 ? 19.270 0.887 -12.867 1.00 88.19 124 ARG A N 1
ATOM 977 C CA . ARG A 1 124 ? 20.177 1.880 -13.444 1.00 88.19 124 ARG A CA 1
ATOM 978 C C . ARG A 1 124 ? 21.592 1.336 -13.504 1.00 88.19 124 ARG A C 1
ATOM 980 O O . ARG A 1 124 ? 22.251 1.510 -14.520 1.00 88.19 124 ARG A O 1
ATOM 987 N N . GLN A 1 125 ? 22.030 0.630 -12.462 1.00 88.81 125 GLN A N 1
ATOM 988 C CA . GLN A 1 125 ? 23.339 -0.014 -12.445 1.00 88.81 125 GLN A CA 1
ATOM 989 C C . GLN A 1 125 ? 23.433 -1.151 -13.469 1.00 88.81 125 GLN A C 1
ATOM 991 O O . GLN A 1 125 ? 24.436 -1.260 -14.165 1.00 88.81 125 GLN A O 1
ATOM 996 N N . PHE A 1 126 ? 22.396 -1.985 -13.579 1.00 80.69 126 PHE A N 1
ATOM 997 C CA . PHE A 1 126 ? 22.385 -3.126 -14.497 1.00 80.69 126 PHE A CA 1
ATOM 998 C C . PHE A 1 126 ? 22.340 -2.699 -15.968 1.00 80.69 126 PHE A C 1
ATOM 1000 O O . PHE A 1 126 ? 22.993 -3.304 -16.814 1.00 80.69 126 PHE A O 1
ATOM 1007 N N . ARG A 1 127 ? 21.554 -1.665 -16.290 1.00 79.31 127 ARG A N 1
ATOM 1008 C CA . ARG A 1 127 ? 21.333 -1.223 -17.673 1.00 79.31 127 ARG A CA 1
ATOM 1009 C C . ARG A 1 127 ? 22.207 -0.042 -18.087 1.00 79.31 127 ARG A C 1
ATOM 1011 O O . ARG A 1 127 ? 22.410 0.141 -19.276 1.00 79.31 127 ARG A O 1
ATOM 1018 N N . GLY A 1 128 ? 22.717 0.746 -17.143 1.00 85.50 128 GLY A N 1
ATOM 1019 C CA . GLY A 1 128 ? 23.466 1.976 -17.415 1.00 85.50 128 GLY A CA 1
ATOM 1020 C C . GLY A 1 128 ? 22.587 3.157 -17.838 1.00 85.50 128 GLY A C 1
ATOM 1021 O O . GLY A 1 128 ? 23.084 4.104 -18.443 1.00 85.50 128 GLY A O 1
ATOM 1022 N N . HIS A 1 129 ? 21.279 3.110 -17.566 1.00 87.38 129 HIS A N 1
ATOM 1023 C CA . HIS A 1 129 ? 20.325 4.098 -18.073 1.00 87.38 129 HIS A CA 1
ATOM 1024 C C . HIS A 1 129 ? 19.388 4.617 -16.992 1.00 87.38 129 HIS A C 1
ATOM 1026 O O . HIS A 1 129 ? 18.999 3.867 -16.102 1.00 87.38 129 HIS A O 1
ATOM 1032 N N . GLN A 1 130 ? 19.046 5.905 -17.075 1.00 88.88 130 GLN A N 1
ATOM 1033 C CA . GLN A 1 130 ? 18.347 6.637 -16.015 1.00 88.88 130 GLN A CA 1
ATOM 1034 C C . GLN A 1 130 ? 16.833 6.703 -16.198 1.00 88.88 130 GLN A C 1
ATOM 1036 O O . GLN A 1 130 ? 16.132 6.982 -15.217 1.00 88.88 130 GLN A O 1
ATOM 1041 N N . ASP A 1 131 ? 16.350 6.474 -17.420 1.00 90.56 131 ASP A N 1
ATOM 1042 C CA . ASP A 1 131 ? 14.965 6.724 -17.777 1.00 90.56 131 ASP A CA 1
ATOM 1043 C C . ASP A 1 131 ? 13.994 5.769 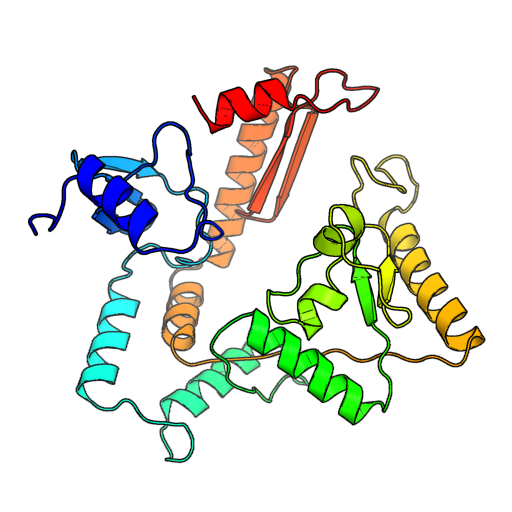-17.096 1.00 90.56 131 ASP A C 1
ATOM 1045 O O . ASP A 1 131 ? 14.280 4.590 -16.866 1.00 90.56 131 ASP A O 1
ATOM 1049 N N . VAL A 1 132 ? 12.812 6.298 -16.789 1.00 89.69 132 VAL A N 1
ATOM 1050 C CA . VAL A 1 132 ? 11.721 5.574 -16.135 1.00 89.69 132 VAL A CA 1
ATOM 1051 C C . VAL A 1 132 ? 10.403 5.984 -16.777 1.00 89.69 132 VAL A C 1
ATOM 1053 O O . VAL A 1 132 ? 10.163 7.172 -16.991 1.00 89.69 132 VAL A O 1
ATOM 1056 N N . ILE A 1 133 ? 9.538 5.008 -17.050 1.00 86.75 133 ILE A N 1
ATOM 1057 C CA . ILE A 1 133 ? 8.131 5.253 -17.382 1.00 86.75 133 ILE A CA 1
ATOM 1058 C C . ILE A 1 133 ? 7.308 5.055 -16.113 1.00 86.75 133 ILE A C 1
ATOM 1060 O O . ILE A 1 133 ? 7.405 4.006 -15.476 1.00 86.75 133 ILE A O 1
ATOM 1064 N N . THR A 1 134 ? 6.491 6.038 -15.755 1.00 89.69 134 THR A N 1
ATOM 1065 C CA . THR A 1 134 ? 5.505 5.937 -14.675 1.00 89.69 134 THR A CA 1
ATOM 1066 C C . THR A 1 134 ? 4.102 6.188 -15.207 1.00 89.69 134 THR A C 1
ATOM 1068 O O . THR A 1 134 ? 3.922 6.752 -16.286 1.00 89.69 134 THR A O 1
ATOM 1071 N N . LEU A 1 135 ? 3.091 5.715 -14.481 1.00 87.06 135 LEU A N 1
ATOM 1072 C CA . LEU A 1 135 ? 1.700 5.997 -14.824 1.00 87.06 135 LEU A CA 1
ATOM 1073 C C . LEU A 1 135 ? 1.290 7.358 -14.273 1.00 87.06 135 LEU A C 1
ATOM 1075 O O . LEU A 1 135 ? 1.759 7.783 -13.215 1.00 87.06 135 LEU A O 1
ATOM 1079 N N . ASP A 1 136 ? 0.362 8.013 -14.957 1.00 84.81 136 ASP A N 1
ATOM 1080 C CA . ASP A 1 136 ? -0.303 9.194 -14.435 1.00 84.81 136 ASP A CA 1
ATOM 1081 C C . ASP A 1 136 ? -0.913 8.903 -13.048 1.00 84.81 136 ASP A C 1
ATOM 1083 O O . ASP A 1 136 ? -1.267 7.768 -12.712 1.00 84.81 136 ASP A O 1
ATOM 1087 N N . HIS A 1 137 ? -0.937 9.930 -12.200 1.00 84.19 137 HIS A N 1
ATOM 1088 C CA . HIS A 1 137 ? -1.338 9.880 -10.792 1.00 84.19 137 HIS A CA 1
ATOM 1089 C C . HIS A 1 137 ? -0.535 8.927 -9.887 1.00 84.19 137 HIS A C 1
ATOM 1091 O O . HIS A 1 137 ? -0.864 8.804 -8.704 1.00 84.19 137 HIS A O 1
ATOM 1097 N N . ALA A 1 138 ? 0.531 8.291 -10.385 1.00 85.94 138 ALA A N 1
ATOM 1098 C CA . ALA A 1 138 ? 1.305 7.350 -9.591 1.00 85.94 138 ALA A CA 1
ATOM 1099 C C . ALA A 1 138 ? 2.037 8.011 -8.410 1.00 85.94 138 ALA A C 1
ATOM 1101 O O . ALA A 1 138 ? 2.470 9.171 -8.443 1.00 85.94 138 ALA A O 1
ATOM 1102 N N . TYR A 1 139 ? 2.199 7.205 -7.364 1.00 87.81 139 TYR A N 1
ATOM 1103 C CA . TYR A 1 139 ? 2.992 7.489 -6.179 1.00 87.81 139 TYR A CA 1
ATOM 1104 C C . TYR A 1 139 ? 3.938 6.318 -5.931 1.00 87.81 139 TYR A C 1
ATOM 1106 O O . TYR A 1 139 ? 3.483 5.188 -5.756 1.00 87.81 139 TYR A O 1
ATOM 1114 N N . HIS A 1 140 ? 5.241 6.591 -5.886 1.00 87.50 140 HIS A N 1
ATOM 1115 C CA . HIS A 1 140 ? 6.255 5.548 -5.704 1.00 87.50 140 HIS A CA 1
ATOM 1116 C C . HIS A 1 140 ? 6.958 5.599 -4.346 1.00 87.50 140 HIS A C 1
ATOM 1118 O O . HIS A 1 140 ? 7.676 4.663 -4.008 1.00 87.50 140 HIS A O 1
ATOM 1124 N N . GLY A 1 141 ? 6.749 6.650 -3.553 1.00 87.88 141 GLY A N 1
ATOM 1125 C CA . GLY A 1 141 ? 7.387 6.822 -2.251 1.00 87.88 141 GLY A CA 1
ATOM 1126 C C . GLY A 1 141 ? 7.722 8.280 -1.961 1.00 87.88 141 GLY A C 1
ATOM 1127 O O . GLY A 1 141 ? 7.372 9.184 -2.718 1.00 87.88 141 GLY A O 1
ATOM 1128 N N . HIS A 1 142 ? 8.384 8.521 -0.832 1.00 90.06 142 HIS A N 1
ATOM 1129 C CA . HIS A 1 142 ? 8.696 9.876 -0.354 1.00 90.06 142 HIS A CA 1
ATOM 1130 C C . HIS A 1 142 ? 10.192 10.228 -0.379 1.00 90.06 142 HIS A C 1
ATOM 1132 O O . HIS A 1 142 ? 10.561 11.316 0.060 1.00 90.06 142 HIS A O 1
ATOM 1138 N N . LEU A 1 143 ? 11.064 9.322 -0.829 1.00 92.38 143 LEU A N 1
ATOM 1139 C CA . LEU A 1 143 ? 12.474 9.644 -1.069 1.00 92.38 143 LEU A CA 1
ATOM 1140 C C . LEU A 1 143 ? 12.588 10.551 -2.298 1.00 92.38 143 LEU A C 1
ATOM 1142 O O . LEU A 1 143 ? 11.753 10.463 -3.196 1.00 92.38 143 LEU A O 1
ATOM 1146 N N . SER A 1 144 ? 13.607 11.412 -2.356 1.00 92.00 144 SER A N 1
ATOM 1147 C CA . SER A 1 144 ? 13.757 12.392 -3.444 1.00 92.00 144 SER A CA 1
ATOM 1148 C C . SER A 1 144 ? 13.741 11.739 -4.830 1.00 92.00 144 SER A C 1
ATOM 1150 O O . SER A 1 144 ? 12.996 12.177 -5.699 1.00 92.00 144 SER A O 1
ATOM 1152 N N . SER A 1 145 ? 14.463 10.629 -4.998 1.00 92.06 145 SER A N 1
ATOM 1153 C CA . SER A 1 145 ? 14.488 9.804 -6.217 1.00 92.06 145 SER A CA 1
ATOM 1154 C C . SER A 1 145 ? 13.105 9.308 -6.657 1.00 92.06 145 SER A C 1
ATOM 1156 O O . SER A 1 145 ? 12.849 9.154 -7.849 1.00 92.06 145 SER A O 1
ATOM 1158 N N . LEU A 1 146 ? 12.202 9.072 -5.703 1.00 91.19 146 LEU A N 1
ATOM 1159 C CA . LEU A 1 146 ? 10.849 8.567 -5.937 1.00 91.19 146 LEU A CA 1
ATOM 1160 C C . LEU A 1 146 ? 9.843 9.688 -6.143 1.00 91.19 146 LEU A C 1
ATOM 1162 O O . LEU A 1 146 ? 8.925 9.553 -6.951 1.00 91.19 146 LEU A O 1
ATOM 1166 N N . ILE A 1 147 ? 10.032 10.806 -5.446 1.00 91.12 147 ILE A N 1
ATOM 1167 C CA . ILE A 1 147 ? 9.277 12.038 -5.666 1.00 91.12 147 ILE A CA 1
ATOM 1168 C C . ILE A 1 147 ? 9.488 12.526 -7.101 1.00 91.12 147 ILE A C 1
ATOM 1170 O O . ILE A 1 147 ? 8.511 12.854 -7.769 1.00 91.12 147 ILE A O 1
ATOM 1174 N N . GLU A 1 148 ? 10.727 12.502 -7.600 1.00 91.44 148 GLU A N 1
ATOM 1175 C CA . GLU A 1 148 ? 11.066 12.927 -8.964 1.00 91.44 148 GLU A CA 1
ATOM 1176 C C . GLU A 1 148 ? 10.325 12.142 -10.052 1.00 91.44 148 GLU A C 1
ATOM 1178 O O . GLU A 1 148 ? 10.011 12.711 -11.097 1.00 91.44 148 GLU A O 1
ATOM 1183 N N . ILE A 1 149 ? 10.010 10.865 -9.806 1.00 90.12 149 ILE A N 1
ATOM 1184 C CA . ILE A 1 149 ? 9.295 10.006 -10.760 1.00 90.12 149 ILE A CA 1
ATOM 1185 C C . ILE A 1 149 ? 7.781 9.920 -10.503 1.00 90.12 149 ILE A C 1
ATOM 1187 O O . ILE A 1 149 ? 7.082 9.273 -11.278 1.00 90.12 149 ILE A O 1
ATOM 1191 N N . SER A 1 150 ? 7.258 10.547 -9.440 1.00 89.94 150 SER A N 1
ATOM 1192 C CA . SER A 1 150 ? 5.845 10.448 -9.029 1.00 89.94 150 SER A CA 1
ATOM 1193 C C . SER A 1 150 ? 5.003 11.619 -9.572 1.00 89.94 150 SER A C 1
ATOM 1195 O O . SER A 1 150 ? 5.083 12.725 -9.020 1.00 89.94 150 SER A O 1
ATOM 1197 N N . PRO A 1 151 ? 4.134 11.416 -10.586 1.00 86.12 151 PRO A N 1
ATOM 1198 C CA . PRO A 1 151 ? 3.467 12.521 -11.281 1.00 86.12 151 PRO A CA 1
ATOM 1199 C C . PRO A 1 151 ? 2.581 13.409 -10.425 1.00 86.12 151 PRO A C 1
ATOM 1201 O O . PRO A 1 151 ? 2.514 14.617 -10.655 1.00 86.12 151 PRO A O 1
ATOM 1204 N N . TYR A 1 152 ? 1.974 12.858 -9.372 1.00 81.06 152 TYR A N 1
ATOM 1205 C CA . TYR A 1 152 ? 1.098 13.638 -8.501 1.00 81.06 152 TYR A CA 1
ATOM 1206 C C . TYR A 1 152 ? 1.800 14.848 -7.843 1.00 81.06 152 TYR A C 1
ATOM 1208 O O . TYR A 1 152 ? 1.120 15.808 -7.473 1.00 81.06 152 TYR A O 1
ATOM 1216 N N . LYS A 1 153 ? 3.139 14.826 -7.694 1.00 80.12 153 LYS A N 1
ATOM 1217 C CA . LYS A 1 153 ? 3.915 15.944 -7.132 1.00 80.12 153 LYS A CA 1
ATOM 1218 C C . LYS A 1 153 ? 4.181 17.052 -8.137 1.00 80.12 153 LYS A C 1
ATOM 1220 O O . LYS A 1 153 ?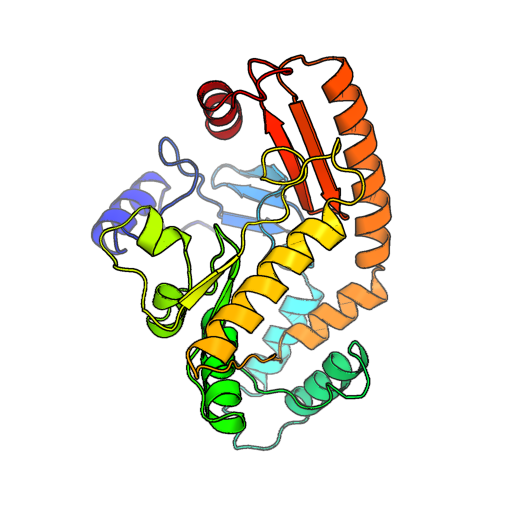 3.954 18.210 -7.805 1.00 80.12 153 LYS A O 1
ATOM 1225 N N . PHE A 1 154 ? 4.620 16.718 -9.347 1.00 78.06 154 PHE A N 1
ATOM 1226 C CA . PHE A 1 154 ? 4.983 17.724 -10.351 1.00 78.06 154 PHE A CA 1
ATOM 1227 C C . PHE A 1 154 ? 3.802 18.196 -11.213 1.00 78.06 154 PHE A C 1
ATOM 1229 O O . PHE A 1 154 ? 3.900 19.219 -11.877 1.00 78.06 154 PHE A O 1
ATOM 1236 N N . GLN A 1 155 ? 2.655 17.510 -11.176 1.00 73.69 155 GLN A N 1
ATOM 1237 C CA . GLN A 1 155 ? 1.424 17.992 -11.821 1.00 73.69 155 GLN A CA 1
ATOM 1238 C C . GLN A 1 155 ? 0.627 18.984 -10.959 1.00 73.69 155 GLN A C 1
ATOM 1240 O O . GLN A 1 155 ? -0.105 19.811 -11.494 1.00 73.69 155 GLN A O 1
ATOM 1245 N N . LYS A 1 156 ? 0.723 18.883 -9.625 1.00 63.81 156 LYS A N 1
ATOM 1246 C CA . LYS A 1 156 ? -0.047 19.708 -8.668 1.00 63.81 156 LYS A CA 1
ATOM 1247 C C . LYS A 1 156 ? 0.823 20.608 -7.785 1.00 63.81 156 LYS A C 1
ATOM 1249 O O . LYS A 1 156 ? 0.292 21.325 -6.939 1.00 63.81 156 LYS A O 1
ATOM 1254 N N . GLY A 1 157 ? 2.144 20.522 -7.915 1.00 63.22 157 GLY A N 1
ATOM 1255 C CA . GLY A 1 157 ? 3.113 21.179 -7.041 1.00 63.22 157 GLY A CA 1
ATOM 1256 C C . GLY A 1 157 ? 4.007 22.181 -7.765 1.00 63.22 157 GLY A C 1
ATOM 1257 O O . GLY A 1 157 ? 3.745 22.583 -8.892 1.00 63.22 157 GLY A O 1
ATOM 1258 N N . LYS A 1 158 ? 5.073 22.593 -7.073 1.00 62.81 158 LYS A N 1
ATOM 1259 C CA . LYS A 1 158 ? 6.116 23.495 -7.593 1.00 62.81 158 LYS A CA 1
ATOM 1260 C C . LYS A 1 158 ? 7.245 22.752 -8.318 1.00 62.81 158 LYS A C 1
ATOM 1262 O O . LYS A 1 158 ? 8.123 23.394 -8.885 1.00 62.81 158 LYS A O 1
ATOM 1267 N N . ASP A 1 159 ? 7.255 21.425 -8.239 1.00 74.00 159 ASP A N 1
ATOM 1268 C CA . ASP A 1 159 ? 8.336 20.602 -8.766 1.00 74.00 159 ASP A CA 1
ATOM 1269 C C . ASP A 1 159 ? 8.214 20.453 -10.284 1.00 74.00 159 ASP A C 1
ATOM 1271 O O . ASP A 1 159 ? 7.121 20.277 -10.819 1.00 74.00 159 ASP A O 1
ATOM 1275 N N . VAL A 1 160 ? 9.349 20.502 -10.980 1.00 82.50 160 VAL A N 1
ATOM 1276 C CA . VAL A 1 160 ? 9.411 20.348 -12.438 1.00 82.50 160 VAL A CA 1
ATOM 1277 C C . VAL A 1 160 ? 9.668 18.885 -12.779 1.00 82.50 160 VAL A C 1
ATOM 1279 O O . VAL A 1 160 ? 10.588 18.263 -12.237 1.00 82.50 160 VAL A O 1
ATOM 1282 N N . LYS A 1 161 ? 8.874 18.344 -13.709 1.00 90.94 161 LYS A N 1
ATOM 1283 C CA . LYS A 1 161 ? 9.071 17.002 -14.265 1.00 90.94 161 LYS A CA 1
ATOM 1284 C C . LYS A 1 161 ? 10.496 16.874 -14.821 1.00 90.94 161 LYS A C 1
ATOM 1286 O O . LYS A 1 161 ? 10.910 17.671 -15.661 1.00 90.94 161 LYS A O 1
ATOM 1291 N N . LYS A 1 162 ? 11.237 15.860 -14.371 1.00 91.00 162 LYS A N 1
ATOM 1292 C CA . LYS A 1 162 ? 12.590 15.583 -14.870 1.00 91.00 162 LYS A CA 1
ATOM 1293 C C . LYS A 1 162 ? 12.542 14.999 -16.283 1.00 91.00 162 LYS A C 1
ATOM 1295 O O . LYS A 1 162 ? 11.626 14.257 -16.622 1.00 91.00 162 LYS A O 1
ATOM 1300 N N . GLU A 1 163 ? 13.564 15.293 -17.082 1.00 91.62 163 GLU A N 1
ATOM 1301 C CA . GLU A 1 163 ? 13.656 14.866 -18.486 1.00 91.62 163 GLU A CA 1
ATOM 1302 C C . GLU A 1 163 ? 13.664 13.336 -18.654 1.00 91.62 163 GLU A C 1
ATOM 1304 O O . GLU A 1 163 ? 13.071 12.812 -19.588 1.00 91.62 163 GLU A O 1
ATOM 1309 N N . PHE A 1 164 ? 14.285 12.608 -17.719 1.00 91.88 164 PHE A N 1
ATOM 1310 C CA . PHE A 1 164 ? 14.355 11.141 -17.737 1.00 91.88 164 PHE A CA 1
ATOM 1311 C C . PHE A 1 164 ? 13.049 10.451 -17.298 1.00 91.88 164 PHE A C 1
ATOM 1313 O O . PHE A 1 164 ? 12.987 9.224 -17.230 1.00 91.88 164 PHE A O 1
ATOM 1320 N N . VAL A 1 165 ? 12.015 11.217 -16.944 1.00 92.56 165 VAL A N 1
ATOM 1321 C CA . VAL A 1 165 ? 10.728 10.682 -16.494 1.00 92.56 165 VAL A CA 1
ATOM 1322 C C . VAL A 1 165 ? 9.737 10.763 -17.637 1.00 92.56 165 VAL A C 1
ATOM 1324 O O . VAL A 1 165 ? 9.462 11.832 -18.176 1.00 92.56 165 VAL A O 1
ATOM 1327 N N . HIS A 1 166 ? 9.138 9.635 -17.977 1.00 92.81 166 HIS A N 1
ATOM 1328 C CA . HIS A 1 166 ? 8.104 9.529 -18.997 1.00 92.81 166 HIS A CA 1
ATOM 1329 C C . HIS A 1 166 ? 6.796 9.145 -18.320 1.00 92.81 166 HIS A C 1
ATOM 1331 O O . HIS A 1 166 ? 6.799 8.305 -17.428 1.00 92.81 166 HIS A O 1
ATOM 1337 N N . VAL A 1 167 ? 5.686 9.777 -18.699 1.00 92.00 167 VAL A N 1
ATOM 1338 C CA . VAL A 1 167 ? 4.397 9.564 -18.026 1.00 92.00 167 VAL A CA 1
ATOM 1339 C C . VAL A 1 167 ? 3.418 8.976 -19.026 1.00 92.00 167 VAL A C 1
ATOM 1341 O O . VAL A 1 167 ? 3.045 9.648 -19.985 1.00 92.00 167 VAL A O 1
ATOM 1344 N N . ALA A 1 168 ? 3.029 7.726 -18.800 1.00 89.81 168 ALA A N 1
ATOM 1345 C CA . ALA A 1 168 ? 1.982 7.046 -19.545 1.00 89.81 168 ALA A CA 1
ATOM 1346 C C . ALA A 1 168 ? 0.612 7.312 -18.897 1.00 89.81 168 ALA A C 1
ATOM 1348 O O . ALA A 1 168 ? 0.534 7.469 -17.676 1.00 89.81 168 ALA A O 1
ATOM 1349 N N . PRO A 1 169 ? -0.484 7.363 -19.668 1.00 91.62 169 PRO A N 1
ATOM 1350 C CA . PRO A 1 169 ? -1.806 7.603 -19.102 1.00 91.62 169 PRO A CA 1
ATOM 1351 C C . PRO A 1 169 ? -2.266 6.417 -18.238 1.00 91.62 169 PRO A C 1
ATOM 1353 O O . PRO A 1 169 ? -2.011 5.258 -18.567 1.00 91.62 169 PRO A O 1
ATOM 1356 N N . THR A 1 170 ? -2.967 6.692 -17.134 1.00 88.88 170 THR A N 1
ATOM 1357 C CA . THR A 1 170 ? -3.569 5.641 -16.297 1.00 88.88 170 THR A CA 1
ATOM 1358 C C . THR A 1 170 ? -4.631 4.872 -17.100 1.00 88.88 170 THR A C 1
ATOM 1360 O O . THR A 1 170 ? -5.474 5.524 -17.734 1.00 88.88 170 THR A O 1
ATOM 1363 N N . PRO A 1 171 ? -4.648 3.523 -17.055 1.00 87.88 171 PRO A N 1
ATOM 1364 C CA . PRO A 1 171 ? -5.628 2.694 -17.758 1.00 87.88 171 PRO A CA 1
ATOM 1365 C C . PRO A 1 171 ? -7.010 2.720 -17.081 1.00 87.88 171 PRO A C 1
ATOM 1367 O O . PRO A 1 171 ? -7.482 1.729 -16.531 1.00 87.88 171 PRO A O 1
ATOM 1370 N N . ASP A 1 172 ? -7.646 3.890 -17.078 1.00 89.19 172 ASP A N 1
ATOM 1371 C CA . ASP A 1 172 ? -8.978 4.126 -16.524 1.00 89.19 172 ASP A CA 1
ATOM 1372 C C . ASP A 1 172 ? -10.046 3.997 -17.621 1.00 89.19 172 ASP A C 1
ATOM 1374 O O . ASP A 1 172 ? -10.287 4.928 -18.388 1.00 89.19 172 ASP A O 1
ATOM 1378 N N . THR A 1 173 ? -10.730 2.854 -17.665 1.00 90.06 173 THR A N 1
ATOM 1379 C CA . THR A 1 173 ? -11.797 2.585 -18.642 1.00 90.06 173 THR A CA 1
ATOM 1380 C C . THR A 1 173 ? -13.104 3.337 -18.355 1.00 90.06 173 THR A C 1
ATOM 1382 O O . THR A 1 173 ? -14.017 3.320 -19.184 1.00 90.06 173 THR A O 1
ATOM 1385 N N . TYR A 1 174 ? -13.208 4.033 -17.217 1.00 90.25 174 TYR A N 1
ATOM 1386 C CA . TYR A 1 174 ? -14.385 4.816 -16.848 1.00 90.25 174 TYR A CA 1
ATOM 1387 C C . TYR A 1 174 ? -14.217 6.315 -17.141 1.00 90.25 174 TYR A C 1
ATOM 1389 O O . TYR A 1 174 ? -15.129 6.937 -17.680 1.00 90.25 174 TYR A O 1
ATOM 1397 N N . ARG A 1 175 ? -13.082 6.952 -16.845 1.00 89.81 175 ARG A N 1
ATOM 1398 C CA . ARG A 1 175 ? -12.891 8.393 -17.160 1.00 89.81 175 ARG A CA 1
ATOM 1399 C C . ARG A 1 175 ? -11.747 8.677 -18.117 1.00 89.81 175 ARG A C 1
ATOM 1401 O O . ARG A 1 175 ? -11.701 9.783 -18.662 1.00 89.81 175 ARG A O 1
ATOM 1408 N N . GLY A 1 176 ? -10.865 7.709 -18.324 1.00 89.81 176 GLY A N 1
ATOM 1409 C CA . GLY A 1 176 ? -9.626 7.879 -19.059 1.00 89.81 176 GLY A CA 1
ATOM 1410 C C . GLY A 1 176 ? -9.798 8.030 -20.570 1.00 89.81 176 GLY A C 1
ATOM 1411 O O . GLY A 1 176 ? -10.896 8.259 -21.088 1.00 89.81 176 GLY A O 1
ATOM 1412 N N . LYS A 1 177 ? -8.655 7.955 -21.257 1.00 93.12 177 LYS A N 1
ATOM 1413 C CA . LYS A 1 177 ? -8.492 8.162 -22.701 1.00 93.12 177 LYS A CA 1
ATOM 1414 C C . LYS A 1 177 ? -9.205 7.087 -23.523 1.00 93.12 177 LYS A C 1
ATOM 1416 O O . LYS A 1 177 ? -9.881 7.431 -24.485 1.00 93.12 177 LYS A O 1
ATOM 1421 N N . TYR A 1 178 ? -9.070 5.820 -23.129 1.00 94.50 178 TYR A N 1
ATOM 1422 C CA . TYR A 1 178 ? -9.705 4.681 -23.792 1.00 94.50 178 TYR A CA 1
ATOM 1423 C C . TYR A 1 178 ? -10.710 4.052 -22.831 1.00 94.50 178 TYR A C 1
ATOM 1425 O O . TYR A 1 178 ? -10.336 3.453 -21.825 1.00 94.50 178 TYR A O 1
ATOM 1433 N N . ARG A 1 179 ? -11.997 4.256 -23.104 1.00 93.12 179 ARG A N 1
ATOM 1434 C CA . ARG A 1 179 ? -13.086 3.864 -22.205 1.00 93.12 179 ARG A CA 1
ATOM 1435 C C . ARG A 1 179 ? -13.683 2.521 -22.613 1.00 93.12 179 ARG A C 1
ATOM 1437 O O . ARG A 1 179 ? -13.214 1.876 -23.543 1.00 93.12 179 ARG A O 1
ATOM 1444 N N . GLU A 1 180 ? -14.706 2.093 -21.887 1.00 88.88 180 GLU A N 1
ATOM 1445 C CA . GLU A 1 180 ? -15.455 0.855 -22.147 1.00 88.88 180 GLU A CA 1
ATOM 1446 C C . GLU A 1 180 ? -16.092 0.755 -23.549 1.00 88.88 180 GLU A C 1
ATOM 1448 O O . GLU A 1 180 ? -16.412 -0.345 -23.982 1.00 88.88 180 GLU A O 1
ATOM 1453 N N . ASP A 1 181 ? -16.267 1.874 -24.258 1.00 91.62 181 ASP A N 1
ATOM 1454 C CA . ASP A 1 181 ? -16.744 1.931 -25.647 1.00 91.62 181 ASP A CA 1
ATOM 1455 C C . ASP A 1 181 ? -15.622 1.747 -26.686 1.00 91.62 181 ASP A C 1
ATOM 1457 O O . ASP A 1 181 ? -15.893 1.592 -27.878 1.00 91.62 181 ASP A O 1
ATOM 1461 N N . HIS A 1 182 ? -14.360 1.732 -26.254 1.00 94.88 182 HIS A N 1
ATOM 1462 C CA . HIS A 1 182 ? -13.234 1.375 -27.105 1.00 94.88 182 HIS A CA 1
ATOM 1463 C C . HIS A 1 182 ? -13.230 -0.139 -27.368 1.00 94.88 182 HIS A C 1
ATOM 1465 O O . HIS A 1 182 ? -13.468 -0.930 -26.460 1.00 94.88 182 HIS A O 1
ATOM 1471 N N . ALA A 1 183 ? -12.910 -0.560 -28.597 1.00 95.38 183 ALA A N 1
ATOM 1472 C CA . ALA A 1 183 ? -12.942 -1.977 -28.978 1.00 95.38 183 ALA A CA 1
ATOM 1473 C C . ALA A 1 183 ? -11.963 -2.850 -28.166 1.00 95.38 183 ALA A C 1
ATOM 1475 O O . ALA A 1 183 ? -12.277 -3.987 -27.829 1.00 95.38 183 ALA A O 1
ATOM 1476 N N . ASP A 1 184 ? -10.788 -2.304 -27.843 1.00 91.19 184 ASP A N 1
ATOM 1477 C CA . ASP A 1 184 ? -9.791 -2.943 -26.977 1.00 91.19 184 ASP A CA 1
ATOM 1478 C C . ASP A 1 184 ? -9.027 -1.880 -26.164 1.00 91.19 184 ASP A C 1
ATOM 1480 O O . ASP A 1 184 ? -7.979 -1.388 -26.595 1.00 91.19 184 ASP A O 1
ATOM 1484 N N . PRO A 1 185 ? -9.582 -1.403 -25.036 1.00 87.56 185 PRO A N 1
ATOM 1485 C CA . PRO A 1 185 ? -8.950 -0.346 -24.252 1.00 87.56 185 PRO A CA 1
ATOM 1486 C C . PRO A 1 185 ? -7.635 -0.811 -23.616 1.00 87.56 185 PRO A C 1
ATOM 1488 O O . PRO A 1 185 ? -6.727 -0.001 -23.442 1.00 87.56 185 PRO A O 1
ATOM 1491 N N . ALA A 1 186 ? -7.502 -2.101 -23.291 1.00 81.50 186 ALA A N 1
ATOM 1492 C CA . ALA A 1 186 ? -6.303 -2.641 -22.659 1.00 81.50 186 ALA A CA 1
ATOM 1493 C C . ALA A 1 186 ? -5.087 -2.536 -23.588 1.00 81.50 186 ALA A C 1
ATOM 1495 O O . ALA A 1 186 ? -4.068 -1.961 -23.192 1.00 81.50 186 ALA A O 1
ATOM 1496 N N . SER A 1 187 ? -5.210 -3.021 -24.829 1.00 85.75 187 SER A N 1
ATOM 1497 C CA . SER A 1 187 ? -4.134 -2.903 -25.818 1.00 85.75 187 SER A CA 1
ATOM 1498 C C . SER A 1 187 ? -3.845 -1.445 -26.161 1.00 85.75 187 SER A C 1
ATOM 1500 O O . SER A 1 187 ? -2.682 -1.059 -26.203 1.00 85.75 187 SER A O 1
ATOM 1502 N N . ALA A 1 188 ? -4.873 -0.599 -26.283 1.00 89.69 188 ALA A N 1
ATOM 1503 C CA . ALA A 1 188 ? -4.677 0.823 -26.565 1.00 89.69 188 ALA A CA 1
ATOM 1504 C C . ALA A 1 188 ? -3.850 1.539 -25.480 1.00 89.69 188 ALA A C 1
ATOM 1506 O O . ALA A 1 188 ? -2.976 2.348 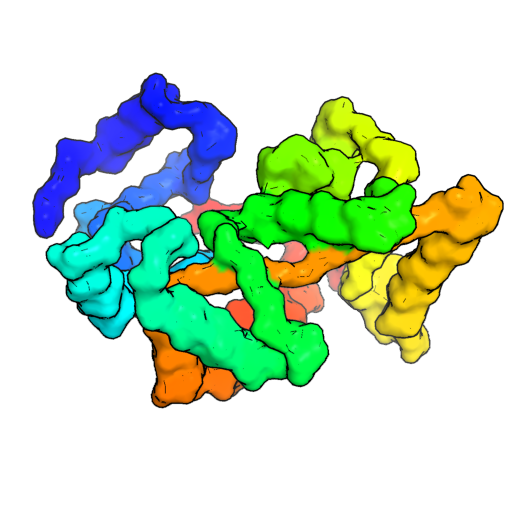-25.790 1.00 89.69 188 ALA A O 1
ATOM 1507 N N . TYR A 1 189 ? -4.070 1.224 -24.200 1.00 87.31 189 TYR A N 1
ATOM 1508 C CA . TYR A 1 189 ? -3.237 1.749 -23.115 1.00 87.31 189 TYR A CA 1
ATOM 1509 C C . TYR A 1 189 ? -1.813 1.184 -23.122 1.00 87.31 189 TYR A C 1
ATOM 1511 O O . TYR A 1 189 ? -0.865 1.920 -22.840 1.00 87.31 189 TYR A O 1
ATOM 1519 N N . ALA A 1 190 ? -1.643 -0.098 -23.452 1.00 80.50 190 ALA A N 1
ATOM 1520 C CA . ALA A 1 190 ? -0.319 -0.695 -23.607 1.00 80.50 190 ALA A CA 1
ATOM 1521 C C . ALA A 1 190 ? 0.462 -0.049 -24.767 1.00 80.50 190 ALA A C 1
ATOM 1523 O O . ALA A 1 190 ? 1.660 0.211 -24.634 1.00 80.50 190 ALA A O 1
ATOM 1524 N N . ASP A 1 191 ? -0.220 0.289 -25.862 1.00 89.44 191 ASP A N 1
ATOM 1525 C CA . ASP A 1 191 ? 0.369 0.963 -27.019 1.00 89.44 191 ASP A CA 1
ATOM 1526 C C . ASP A 1 191 ? 0.865 2.380 -26.689 1.00 89.44 191 ASP A C 1
ATOM 1528 O O . ASP A 1 191 ? 1.874 2.816 -27.240 1.00 89.44 191 ASP A O 1
ATOM 1532 N N . GLU A 1 192 ? 0.254 3.087 -25.730 1.00 92.06 192 GLU A N 1
ATOM 1533 C CA . GLU A 1 192 ? 0.798 4.367 -25.242 1.00 92.06 192 GLU A CA 1
ATOM 1534 C C . GLU A 1 192 ? 2.159 4.183 -24.560 1.00 92.06 192 GLU A C 1
ATOM 1536 O O . GLU A 1 192 ? 3.074 4.980 -24.766 1.00 92.06 192 GLU A O 1
ATOM 1541 N N . VAL A 1 193 ? 2.319 3.116 -23.769 1.00 85.06 193 VAL A N 1
ATOM 1542 C CA . VAL A 1 193 ? 3.609 2.778 -23.148 1.00 85.06 193 VAL A CA 1
ATOM 1543 C C . VAL A 1 193 ? 4.619 2.389 -24.224 1.00 85.06 193 VAL A C 1
ATOM 1545 O O . VAL A 1 193 ? 5.760 2.847 -24.187 1.00 85.06 193 VAL A O 1
ATOM 1548 N N . LYS A 1 194 ? 4.202 1.585 -25.208 1.00 83.62 194 LYS A N 1
ATOM 1549 C CA . LYS A 1 194 ? 5.044 1.192 -26.342 1.00 83.62 194 LYS A CA 1
ATOM 1550 C C . LYS A 1 194 ? 5.544 2.408 -27.119 1.00 83.62 194 LYS A C 1
ATOM 1552 O O . LYS A 1 194 ? 6.742 2.507 -27.367 1.00 83.62 194 LYS A O 1
ATOM 1557 N N . LYS A 1 195 ? 4.663 3.361 -27.421 1.00 92.06 195 LYS A N 1
ATOM 1558 C CA . LYS A 1 195 ? 5.026 4.607 -28.098 1.00 92.06 195 LYS A CA 1
ATOM 1559 C C . LYS A 1 195 ? 6.064 5.405 -27.307 1.00 92.06 195 LYS A C 1
ATOM 1561 O O . LYS A 1 195 ? 7.047 5.857 -27.877 1.00 92.06 195 LYS A O 1
ATOM 1566 N N . ILE A 1 196 ? 5.894 5.521 -25.988 1.00 89.69 196 ILE A N 1
ATOM 1567 C CA . ILE A 1 196 ? 6.880 6.182 -25.117 1.00 89.69 196 ILE A CA 1
ATOM 1568 C C . ILE A 1 196 ? 8.248 5.491 -25.203 1.00 89.69 196 ILE A C 1
ATOM 1570 O O . ILE A 1 196 ? 9.272 6.170 -25.270 1.00 89.69 196 ILE A O 1
ATOM 1574 N N . ILE A 1 197 ? 8.270 4.155 -25.217 1.00 83.38 197 ILE A N 1
ATOM 1575 C CA . ILE A 1 197 ? 9.506 3.378 -25.365 1.00 83.38 197 ILE A CA 1
ATOM 1576 C C . ILE A 1 197 ? 10.167 3.667 -26.717 1.00 83.38 197 ILE A C 1
ATOM 1578 O O . ILE A 1 197 ? 11.375 3.897 -26.769 1.00 83.38 197 ILE A O 1
ATOM 1582 N N . GLU A 1 198 ? 9.391 3.659 -27.801 1.00 90.00 198 GLU A N 1
ATOM 1583 C CA . GLU A 1 198 ? 9.872 3.940 -29.158 1.00 90.00 198 GLU A CA 1
ATOM 1584 C C . GLU A 1 198 ? 10.431 5.364 -29.273 1.00 90.00 198 GLU A C 1
ATOM 1586 O O . GLU A 1 198 ? 11.552 5.541 -29.748 1.00 90.00 198 GLU A O 1
ATOM 1591 N N . ASP A 1 199 ? 9.717 6.365 -28.758 1.00 89.88 199 ASP A N 1
ATOM 1592 C CA . ASP A 1 199 ? 10.155 7.764 -28.746 1.00 89.88 199 ASP A CA 1
ATOM 1593 C C . ASP A 1 199 ? 11.448 7.942 -27.929 1.00 89.88 199 ASP A C 1
ATOM 1595 O O . ASP A 1 199 ? 12.400 8.592 -28.376 1.00 89.88 199 ASP A O 1
ATOM 1599 N N . ALA A 1 200 ? 11.539 7.308 -26.755 1.00 86.06 200 ALA A N 1
ATOM 1600 C CA . ALA A 1 200 ? 12.745 7.345 -25.936 1.00 86.06 200 ALA A CA 1
ATOM 1601 C C . ALA A 1 200 ? 13.936 6.689 -26.650 1.00 86.06 200 ALA A C 1
ATOM 1603 O O . ALA A 1 200 ? 15.016 7.281 -26.691 1.00 86.06 200 ALA A O 1
ATOM 1604 N N . HIS A 1 201 ? 13.742 5.526 -27.278 1.00 85.69 201 HIS A N 1
ATOM 1605 C CA . HIS A 1 201 ? 14.779 4.865 -28.071 1.00 85.69 201 HIS A CA 1
ATOM 1606 C C . HIS A 1 201 ? 15.228 5.724 -29.261 1.00 85.69 201 HIS A C 1
ATOM 1608 O O . HIS A 1 201 ? 16.433 5.872 -29.473 1.00 85.69 201 HIS A O 1
ATOM 1614 N N . ASN A 1 202 ? 14.289 6.342 -29.984 1.00 86.75 202 ASN A N 1
ATOM 1615 C CA . ASN A 1 202 ? 14.578 7.249 -31.100 1.00 86.75 202 ASN A CA 1
ATOM 1616 C C . ASN A 1 202 ? 15.370 8.489 -30.652 1.00 86.75 202 ASN A C 1
ATOM 1618 O O . ASN A 1 202 ? 16.168 9.022 -31.419 1.00 86.75 202 ASN A O 1
ATOM 1622 N N . SER A 1 203 ? 15.207 8.915 -29.396 1.00 81.62 203 SER A N 1
ATOM 1623 C CA . SER A 1 203 ? 15.998 9.988 -28.772 1.00 81.62 203 SER A CA 1
ATOM 1624 C C . SER A 1 203 ? 17.296 9.515 -28.088 1.00 81.62 203 SER A C 1
ATOM 1626 O O . SER A 1 203 ? 17.983 10.311 -27.450 1.00 81.62 203 SER A O 1
ATOM 1628 N N . GLY A 1 204 ? 17.650 8.228 -28.200 1.00 82.94 204 GLY A N 1
ATOM 1629 C CA . GLY A 1 204 ? 18.887 7.653 -27.655 1.00 82.94 204 GLY A CA 1
ATOM 1630 C C . GLY A 1 204 ? 18.845 7.235 -26.175 1.00 82.94 204 GLY A C 1
ATOM 1631 O O . GLY A 1 204 ? 19.897 6.982 -25.587 1.00 82.94 204 GLY A O 1
ATOM 1632 N N . ARG A 1 205 ? 17.659 7.141 -25.557 1.00 84.31 205 ARG A N 1
ATOM 1633 C CA . ARG A 1 205 ? 17.440 6.864 -24.116 1.00 84.31 205 ARG A CA 1
ATOM 1634 C C . ARG A 1 205 ? 16.946 5.429 -23.863 1.00 84.31 205 ARG A C 1
ATOM 1636 O O . ARG A 1 205 ? 16.422 4.810 -24.779 1.00 84.31 205 ARG A O 1
ATOM 1643 N N . LYS A 1 206 ? 17.117 4.869 -22.649 1.00 78.81 206 LYS A N 1
ATOM 1644 C CA . LYS A 1 206 ? 16.806 3.453 -22.280 1.00 78.81 206 LYS A CA 1
ATOM 1645 C C . LYS A 1 206 ? 16.443 3.311 -20.764 1.00 78.81 206 LYS A C 1
ATOM 1647 O O . LYS A 1 206 ? 16.770 4.208 -20.000 1.00 78.81 206 LYS A O 1
ATOM 1652 N N . TYR A 1 207 ? 15.812 2.212 -20.297 1.00 71.44 207 TYR A N 1
ATOM 1653 C CA . TYR A 1 207 ? 15.127 2.114 -18.964 1.00 71.44 207 TYR A CA 1
ATOM 1654 C C . TYR A 1 207 ? 15.694 1.110 -17.916 1.00 71.44 207 TYR A C 1
ATOM 1656 O O . TYR A 1 207 ? 16.425 0.191 -18.292 1.00 71.44 207 TYR A O 1
ATOM 1664 N N . GLY A 1 208 ? 15.255 1.190 -16.634 1.00 49.28 208 GLY A N 1
ATOM 1665 C CA . GLY A 1 208 ? 15.467 0.154 -15.582 1.00 49.28 208 GLY A CA 1
ATOM 1666 C C . GLY A 1 208 ? 14.383 0.024 -14.450 1.00 49.28 208 GLY A C 1
ATOM 1667 O O . GLY A 1 208 ? 13.874 1.046 -14.012 1.00 49.28 208 GLY A O 1
ATOM 1668 N N . GLY A 1 209 ? 14.051 -1.198 -13.935 1.00 42.38 209 GLY A N 1
ATOM 1669 C CA . GLY A 1 209 ? 13.173 -1.495 -12.740 1.00 42.38 209 GLY A CA 1
ATOM 1670 C C . GLY A 1 209 ? 13.647 -2.584 -11.696 1.00 42.38 209 GLY A C 1
ATOM 1671 O O . GLY A 1 209 ? 14.777 -3.044 -11.826 1.00 42.38 209 GLY A O 1
ATOM 1672 N N . ASN A 1 210 ? 12.835 -3.025 -10.677 1.00 40.72 210 ASN A N 1
ATOM 1673 C CA . ASN A 1 210 ? 13.149 -4.114 -9.656 1.00 40.72 210 ASN A CA 1
ATOM 1674 C C . ASN A 1 210 ? 11.971 -4.880 -8.948 1.00 40.72 210 ASN A C 1
ATOM 1676 O O . ASN A 1 210 ? 10.817 -4.584 -9.255 1.00 40.72 210 ASN A O 1
ATOM 1680 N N . PRO A 1 211 ? 12.276 -5.825 -7.985 1.00 39.00 211 PRO A N 1
ATOM 1681 C CA . PRO A 1 211 ? 11.580 -5.986 -6.650 1.00 39.00 211 PRO A CA 1
ATOM 1682 C C . PRO A 1 211 ? 12.406 -6.486 -5.382 1.00 39.00 211 PRO A C 1
ATOM 1684 O O . PRO A 1 211 ? 13.625 -6.634 -5.469 1.00 39.00 211 PRO A O 1
ATOM 1687 N N . VAL A 1 212 ? 11.739 -6.675 -4.192 1.00 35.19 212 VAL A N 1
ATOM 1688 C CA . VAL A 1 212 ? 12.175 -6.424 -2.750 1.00 35.19 212 VAL A CA 1
ATOM 1689 C C . VAL A 1 212 ? 11.883 -7.556 -1.644 1.00 35.19 212 VAL A C 1
ATOM 1691 O O . VAL A 1 212 ? 12.216 -8.691 -1.949 1.00 35.19 212 VAL A O 1
ATOM 1694 N N . SER A 1 213 ? 11.361 -7.343 -0.379 1.00 38.09 213 SER A N 1
ATOM 1695 C CA . SER A 1 213 ? 11.890 -7.847 0.968 1.00 38.09 213 SER A CA 1
ATOM 1696 C C . SER A 1 213 ? 11.105 -8.599 2.140 1.00 38.09 213 SER A C 1
ATOM 1698 O O . SER A 1 213 ? 9.890 -8.715 2.059 1.00 38.09 213 SER A O 1
ATOM 1700 N N . CYS A 1 214 ? 11.760 -8.959 3.315 1.00 41.41 214 CYS A N 1
ATOM 1701 C CA . CYS A 1 214 ? 11.327 -9.864 4.439 1.00 41.41 214 CYS A CA 1
ATOM 1702 C C . CYS A 1 214 ? 11.856 -9.752 5.947 1.00 41.41 214 CYS A C 1
ATOM 1704 O O . CYS A 1 214 ? 13.057 -9.628 6.162 1.00 41.41 214 CYS A O 1
ATOM 1706 N N . ALA A 1 215 ? 10.995 -9.999 6.981 1.00 37.34 215 ALA A N 1
ATOM 1707 C CA . ALA A 1 215 ? 11.156 -10.813 8.249 1.00 37.34 215 ALA A CA 1
ATOM 1708 C C . ALA A 1 215 ? 9.766 -11.150 8.897 1.00 37.34 215 ALA A C 1
ATOM 1710 O O . ALA A 1 215 ? 9.340 -12.300 8.988 1.00 37.34 215 ALA A O 1
ATOM 1711 N N . VAL A 1 216 ? 8.998 -10.105 9.242 1.00 51.53 216 VAL A N 1
ATOM 1712 C CA . VAL A 1 216 ? 7.591 -10.147 9.728 1.00 51.53 216 VAL A CA 1
ATOM 1713 C C . VAL A 1 216 ? 6.655 -10.887 8.775 1.00 51.53 216 VAL A C 1
ATOM 1715 O O . VAL A 1 216 ? 5.660 -11.485 9.180 1.00 51.53 216 VAL A O 1
ATOM 1718 N N . GLY A 1 217 ? 6.981 -10.854 7.493 1.00 54.81 217 GLY A N 1
ATOM 1719 C CA . GLY A 1 217 ? 6.149 -11.472 6.487 1.00 54.81 217 GLY A CA 1
ATOM 1720 C C . GLY A 1 217 ? 6.090 -12.999 6.541 1.00 54.81 217 GLY A C 1
ATOM 1721 O O . GLY A 1 217 ? 5.146 -13.511 5.974 1.00 54.81 217 GLY A O 1
ATOM 1722 N N . LEU A 1 218 ? 6.953 -13.732 7.270 1.00 66.50 218 LEU A N 1
ATOM 1723 C CA . LEU A 1 218 ? 6.739 -15.181 7.483 1.00 66.50 218 LEU A CA 1
ATOM 1724 C C . LEU A 1 218 ? 5.409 -15.465 8.176 1.00 66.50 218 LEU A C 1
ATOM 1726 O O . LEU A 1 218 ? 4.585 -16.203 7.651 1.00 66.50 218 LEU A O 1
ATOM 1730 N N . ALA A 1 219 ? 5.184 -14.828 9.329 1.00 64.12 219 ALA A N 1
ATOM 1731 C CA . ALA A 1 219 ? 3.949 -15.005 10.085 1.00 64.12 219 ALA A CA 1
ATOM 1732 C C . ALA A 1 219 ? 2.734 -14.499 9.293 1.00 64.12 219 ALA A C 1
ATOM 1734 O O . ALA A 1 219 ? 1.650 -15.060 9.399 1.00 64.12 219 ALA A O 1
ATOM 1735 N N . VAL A 1 220 ? 2.912 -13.450 8.483 1.00 72.12 220 VAL A N 1
ATOM 1736 C CA . VAL A 1 220 ? 1.860 -12.956 7.587 1.00 72.12 220 VAL A CA 1
ATOM 1737 C C . VAL A 1 220 ? 1.560 -13.969 6.481 1.00 72.12 220 VAL A C 1
ATOM 1739 O O . VAL A 1 220 ? 0.389 -14.246 6.253 1.00 72.12 220 VAL A O 1
ATOM 1742 N N . LEU A 1 221 ? 2.578 -14.548 5.837 1.00 80.88 221 LEU A N 1
ATOM 1743 C CA . LEU A 1 221 ? 2.410 -15.588 4.819 1.00 80.88 221 LEU A CA 1
ATOM 1744 C C . LEU A 1 221 ? 1.713 -16.818 5.406 1.00 80.88 221 LEU A C 1
ATOM 1746 O O . LEU A 1 221 ? 0.729 -17.267 4.831 1.00 80.88 221 LEU A O 1
ATOM 1750 N N . ASP A 1 222 ? 2.132 -17.280 6.590 1.00 79.50 222 ASP A N 1
ATOM 1751 C CA . ASP A 1 222 ? 1.467 -18.377 7.305 1.00 79.50 222 ASP A CA 1
ATOM 1752 C C . ASP A 1 222 ? -0.021 -18.113 7.515 1.00 79.50 222 ASP A C 1
ATOM 1754 O O . ASP A 1 222 ? -0.839 -19.002 7.305 1.00 79.50 222 ASP A O 1
ATOM 1758 N N . ILE A 1 223 ? -0.394 -16.910 7.953 1.00 78.94 223 ILE A N 1
ATOM 1759 C CA . ILE A 1 223 ? -1.801 -16.578 8.201 1.00 78.94 223 ILE A CA 1
ATOM 1760 C C . ILE A 1 223 ? -2.569 -16.467 6.880 1.00 78.94 223 ILE A C 1
ATOM 1762 O O . ILE A 1 223 ? -3.676 -16.987 6.781 1.00 78.94 223 ILE A O 1
ATOM 1766 N N . ILE A 1 224 ? -1.985 -15.838 5.853 1.00 82.69 224 ILE A N 1
ATOM 1767 C CA . ILE A 1 224 ? -2.600 -15.738 4.521 1.00 82.69 224 ILE A CA 1
ATOM 1768 C C . ILE A 1 224 ? -2.907 -17.130 3.959 1.00 82.69 224 ILE A C 1
ATOM 1770 O O . ILE A 1 224 ? -4.004 -17.337 3.436 1.00 82.69 224 ILE A O 1
ATOM 1774 N N . GLU A 1 225 ? -1.956 -18.058 4.077 1.00 83.75 225 GLU A N 1
ATOM 1775 C CA . GLU A 1 225 ? -2.062 -19.434 3.589 1.00 83.75 225 GLU A CA 1
ATOM 1776 C C . GLU A 1 225 ? -3.042 -20.259 4.438 1.00 83.75 225 GLU A C 1
ATOM 1778 O O . GLU A 1 225 ? -3.997 -20.822 3.903 1.00 83.75 225 GLU A O 1
ATOM 1783 N N . ASN A 1 226 ? -2.854 -20.299 5.761 1.00 87.56 226 ASN A N 1
ATOM 1784 C CA . ASN A 1 226 ? -3.626 -21.169 6.655 1.00 87.56 226 ASN A CA 1
ATOM 1785 C C . ASN A 1 226 ? -5.082 -20.719 6.847 1.00 87.56 226 ASN A C 1
ATOM 1787 O O . ASN A 1 226 ? -5.942 -21.556 7.116 1.00 87.56 226 ASN A O 1
ATOM 1791 N N . GLU A 1 227 ? -5.374 -19.420 6.727 1.00 89.31 227 GLU A N 1
ATOM 1792 C CA . GLU A 1 227 ? -6.734 -18.880 6.885 1.00 89.31 227 GLU A CA 1
ATOM 1793 C C . GLU A 1 227 ? -7.461 -18.641 5.548 1.00 89.31 227 GLU A C 1
ATOM 1795 O O . GLU A 1 227 ? -8.549 -18.064 5.541 1.00 89.31 227 GLU A O 1
ATOM 1800 N N . ASP A 1 228 ? -6.896 -19.076 4.412 1.00 90.25 228 ASP A N 1
ATOM 1801 C CA . ASP A 1 228 ? -7.454 -18.851 3.064 1.00 90.25 228 ASP A CA 1
ATOM 1802 C C . ASP A 1 228 ? -7.831 -17.372 2.831 1.00 90.25 228 ASP A C 1
ATOM 1804 O O . ASP A 1 228 ? -8.917 -17.038 2.340 1.00 90.25 228 ASP A O 1
ATOM 1808 N N . LEU A 1 229 ? -6.950 -16.436 3.212 1.00 88.88 229 LEU A N 1
ATOM 1809 C CA . LEU A 1 229 ? -7.295 -15.009 3.165 1.00 88.88 229 LEU A CA 1
ATOM 1810 C C . LEU A 1 229 ? -7.531 -14.517 1.731 1.00 88.88 229 LEU A C 1
ATOM 1812 O O . LEU A 1 229 ? -8.406 -13.678 1.506 1.00 88.88 229 LEU A O 1
ATOM 1816 N N . GLN A 1 230 ? -6.816 -15.068 0.744 1.00 87.62 230 GLN A N 1
ATOM 1817 C CA . GLN A 1 230 ? -7.036 -14.746 -0.669 1.00 87.62 230 GLN A CA 1
ATOM 1818 C C . GLN A 1 230 ? -8.389 -15.268 -1.176 1.00 87.62 230 GLN A C 1
ATOM 1820 O O . GLN A 1 230 ? -9.134 -14.524 -1.826 1.00 87.62 230 GLN A O 1
ATOM 1825 N N . GLY A 1 231 ? -8.746 -16.518 -0.858 1.00 89.44 231 GLY A N 1
ATOM 1826 C CA . GLY A 1 231 ? -10.050 -17.074 -1.210 1.00 89.44 231 GLY A CA 1
ATOM 1827 C C . GLY A 1 231 ? -11.186 -16.330 -0.515 1.00 89.44 231 GLY A C 1
ATOM 1828 O O . GLY A 1 231 ? -12.195 -16.007 -1.150 1.00 89.44 231 GLY A O 1
ATOM 1829 N N . ASN A 1 232 ? -11.002 -15.962 0.754 1.00 92.25 232 ASN A N 1
ATOM 1830 C CA . ASN A 1 232 ? -11.941 -15.130 1.495 1.00 92.25 232 ASN A CA 1
ATOM 1831 C C . ASN A 1 232 ? -12.120 -13.751 0.844 1.00 92.25 232 ASN A C 1
ATOM 1833 O O . ASN A 1 232 ? -13.254 -13.343 0.589 1.00 92.25 232 ASN A O 1
ATOM 1837 N N . ALA A 1 233 ? -11.026 -13.065 0.497 1.00 92.94 233 ALA A N 1
ATOM 1838 C CA . ALA A 1 233 ? -11.078 -11.768 -0.173 1.00 92.94 233 ALA A CA 1
ATOM 1839 C C . ALA A 1 233 ? -11.843 -11.836 -1.503 1.00 92.94 233 ALA A C 1
ATOM 1841 O O . ALA A 1 233 ? -12.630 -10.939 -1.802 1.00 92.94 233 ALA A O 1
ATOM 1842 N N . LYS A 1 234 ? -11.683 -12.920 -2.275 1.00 93.06 234 LYS A N 1
ATOM 1843 C CA . LYS A 1 234 ? -12.453 -13.155 -3.505 1.00 93.06 234 LYS A CA 1
ATOM 1844 C C . LYS A 1 234 ? -13.945 -13.349 -3.220 1.00 93.06 234 LYS A C 1
ATOM 1846 O O . LYS A 1 234 ? -14.774 -12.704 -3.856 1.00 93.06 234 LYS A O 1
ATOM 1851 N N . ARG A 1 235 ? -14.304 -14.223 -2.273 1.00 96.25 235 ARG A N 1
ATOM 1852 C CA . ARG A 1 235 ? -15.710 -14.529 -1.944 1.00 96.25 235 ARG A CA 1
ATOM 1853 C C . ARG A 1 235 ? -16.442 -13.310 -1.381 1.00 96.25 235 ARG A C 1
ATOM 1855 O O . ARG A 1 235 ? -17.491 -12.931 -1.900 1.00 96.25 235 ARG A O 1
ATOM 1862 N N . VAL A 1 236 ? -15.877 -12.688 -0.347 1.00 94.81 236 VAL A N 1
ATOM 1863 C CA . VAL A 1 236 ? -16.473 -11.526 0.327 1.00 94.81 236 VAL A CA 1
ATOM 1864 C C . VAL A 1 236 ? -16.450 -10.302 -0.582 1.00 94.81 236 VAL A C 1
ATOM 1866 O O . VAL A 1 236 ? -17.447 -9.591 -0.650 1.00 94.81 236 VAL A O 1
ATOM 1869 N N . GLY A 1 237 ? -15.363 -10.091 -1.330 1.00 95.50 237 GLY A N 1
ATOM 1870 C CA . GLY A 1 237 ? -15.262 -9.022 -2.322 1.00 95.50 237 GLY A CA 1
ATOM 1871 C C . GLY A 1 237 ? -16.365 -9.102 -3.371 1.00 95.50 237 GLY A C 1
ATOM 1872 O O . GLY A 1 237 ? -17.104 -8.140 -3.553 1.00 95.50 237 GLY A O 1
ATOM 1873 N N . ASN A 1 238 ? -16.563 -10.278 -3.977 1.00 95.44 238 ASN A N 1
ATOM 1874 C CA . ASN A 1 238 ? -17.646 -10.493 -4.940 1.00 95.44 238 ASN A CA 1
ATOM 1875 C C . ASN A 1 238 ? -19.023 -10.228 -4.318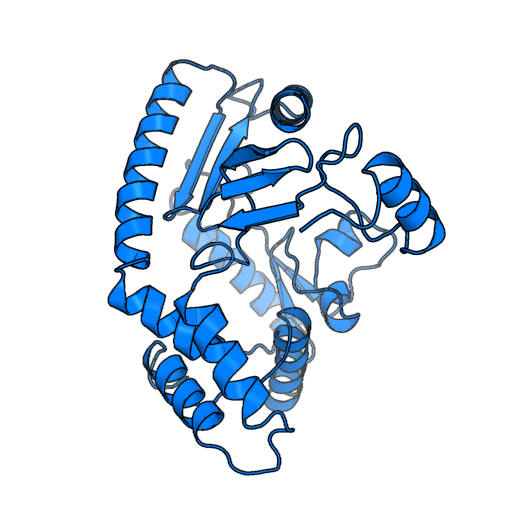 1.00 95.44 238 ASN A C 1
ATOM 1877 O O . ASN A 1 238 ? -19.844 -9.535 -4.915 1.00 95.44 238 ASN A O 1
ATOM 1881 N N . TYR A 1 239 ? -19.271 -10.737 -3.109 1.00 96.69 239 TYR A N 1
ATOM 1882 C CA . TYR A 1 239 ? -20.528 -10.494 -2.402 1.00 96.69 239 TYR A CA 1
ATOM 1883 C C . TYR A 1 239 ? -20.770 -8.996 -2.154 1.00 96.69 239 TYR A C 1
ATOM 1885 O O . TYR A 1 239 ? -21.855 -8.486 -2.443 1.00 96.69 239 TYR A O 1
ATOM 1893 N N . LEU A 1 240 ? -19.751 -8.272 -1.684 1.00 96.12 240 LEU A N 1
ATOM 1894 C CA . LEU A 1 240 ? -19.812 -6.831 -1.458 1.00 96.12 240 LEU A CA 1
ATOM 1895 C C . LEU A 1 240 ? -20.056 -6.064 -2.764 1.00 96.12 240 LEU A C 1
ATOM 1897 O O . LEU A 1 240 ? -20.939 -5.211 -2.807 1.00 96.12 240 LEU A O 1
ATOM 1901 N N . THR A 1 241 ? -19.341 -6.390 -3.842 1.00 96.44 241 THR A N 1
ATOM 1902 C CA . THR A 1 241 ? -19.551 -5.782 -5.163 1.00 96.44 241 THR A CA 1
ATOM 1903 C C . THR A 1 241 ? -20.983 -5.987 -5.657 1.00 96.44 241 THR A C 1
ATOM 1905 O O . THR A 1 241 ? -21.598 -5.034 -6.135 1.00 96.44 241 THR A O 1
ATOM 1908 N N . GLU A 1 242 ? -21.557 -7.181 -5.501 1.00 96.50 242 GLU A N 1
ATOM 1909 C CA . GLU A 1 242 ? -22.949 -7.443 -5.888 1.00 96.50 242 GLU A CA 1
ATOM 1910 C C . GLU A 1 242 ? -23.953 -6.634 -5.055 1.00 96.50 242 GLU A C 1
ATOM 1912 O O . GLU A 1 242 ? -24.920 -6.087 -5.593 1.00 96.50 242 GLU A O 1
ATOM 1917 N N . LEU A 1 243 ? -23.719 -6.480 -3.749 1.00 97.06 243 LEU A N 1
ATOM 1918 C CA . LEU A 1 243 ? -24.545 -5.606 -2.913 1.00 97.06 243 LEU A CA 1
ATOM 1919 C C . LEU A 1 243 ? -24.420 -4.135 -3.317 1.00 97.06 243 LEU A C 1
ATOM 1921 O O . LEU A 1 243 ? -25.434 -3.442 -3.406 1.00 97.06 243 LEU A O 1
ATOM 1925 N N . LEU A 1 244 ? -23.211 -3.662 -3.616 1.00 96.50 244 LEU A N 1
ATOM 1926 C CA . LEU A 1 244 ? -22.994 -2.299 -4.094 1.00 96.50 244 LEU A CA 1
ATOM 1927 C C . LEU A 1 244 ? -23.692 -2.066 -5.436 1.00 96.50 244 LEU A C 1
ATOM 1929 O O . LEU A 1 244 ? -24.326 -1.029 -5.605 1.00 96.50 244 LEU A O 1
ATOM 1933 N N . LYS A 1 245 ? -23.682 -3.033 -6.364 1.00 96.00 245 LYS A N 1
ATOM 1934 C CA . LYS A 1 245 ? -24.437 -2.934 -7.629 1.00 96.00 245 LYS A CA 1
ATOM 1935 C C . LYS A 1 245 ? -25.942 -2.794 -7.386 1.00 96.00 245 LYS A C 1
ATOM 1937 O O . LYS A 1 245 ? -26.599 -1.990 -8.046 1.00 96.00 245 LYS A O 1
ATOM 1942 N N . LYS A 1 246 ? -26.489 -3.499 -6.389 1.00 97.06 246 LYS A N 1
ATOM 1943 C CA . LYS A 1 246 ? -27.889 -3.312 -5.963 1.00 97.06 246 LYS A CA 1
ATOM 1944 C C . LYS A 1 246 ? -28.136 -1.916 -5.387 1.00 97.06 246 LYS A C 1
ATOM 1946 O O . LYS A 1 246 ? -29.220 -1.378 -5.589 1.00 97.06 246 LYS A O 1
ATOM 1951 N N . GLN A 1 247 ? -27.162 -1.326 -4.689 1.00 96.25 247 GLN A N 1
ATOM 1952 C CA . GLN A 1 247 ? -27.255 0.064 -4.225 1.00 96.25 247 GLN A CA 1
ATOM 1953 C C . GLN A 1 247 ? -27.153 1.061 -5.383 1.00 96.25 247 GLN A C 1
ATOM 1955 O O . GLN A 1 247 ? -27.928 2.012 -5.427 1.00 96.25 247 GLN A O 1
ATOM 1960 N N . LYS A 1 248 ? -26.284 0.815 -6.370 1.00 95.62 248 LYS A N 1
ATOM 1961 C CA . LYS A 1 248 ? -26.177 1.623 -7.595 1.00 95.62 248 LYS A CA 1
ATOM 1962 C C . LYS A 1 248 ? -27.519 1.750 -8.313 1.00 95.62 248 LYS A C 1
ATOM 1964 O O . LYS A 1 248 ? -27.896 2.845 -8.704 1.00 95.62 248 LYS A O 1
ATOM 1969 N N . ALA A 1 249 ? -28.284 0.661 -8.401 1.00 94.81 249 ALA A N 1
ATOM 1970 C CA . ALA A 1 249 ? -29.623 0.682 -8.995 1.00 94.81 249 ALA A CA 1
ATOM 1971 C C . ALA A 1 249 ? -30.633 1.572 -8.237 1.00 94.81 249 ALA A C 1
ATOM 1973 O O . ALA A 1 249 ? -31.624 2.002 -8.821 1.00 94.81 249 ALA A O 1
ATOM 1974 N N . LYS A 1 250 ? -30.401 1.846 -6.947 1.00 96.38 250 LYS A N 1
ATOM 1975 C CA . LYS A 1 250 ? -31.284 2.656 -6.088 1.00 96.38 250 LYS A CA 1
ATOM 1976 C C . LYS A 1 250 ? -30.829 4.107 -5.949 1.00 96.38 250 LYS A C 1
ATOM 1978 O O . LYS A 1 250 ? -31.637 4.967 -5.611 1.00 96.38 250 LYS A O 1
ATOM 1983 N N . HIS A 1 251 ? -29.546 4.380 -6.172 1.00 94.81 251 HIS A N 1
ATOM 1984 C CA . HIS A 1 251 ? -28.931 5.670 -5.884 1.00 94.81 251 HIS A CA 1
ATOM 1985 C C . HIS A 1 251 ? -28.300 6.267 -7.137 1.00 94.81 251 HIS A C 1
ATOM 1987 O O . HIS A 1 251 ? -27.219 5.866 -7.561 1.00 94.81 251 HIS A O 1
ATOM 1993 N N . THR A 1 252 ? -28.941 7.307 -7.672 1.00 94.44 252 THR A N 1
ATOM 1994 C CA . THR A 1 252 ? -28.493 8.019 -8.878 1.00 94.44 252 THR A CA 1
ATOM 1995 C C . THR A 1 252 ? -27.133 8.692 -8.726 1.00 94.44 252 THR A C 1
ATOM 1997 O O . THR A 1 252 ? -26.507 8.996 -9.730 1.00 94.44 252 THR A O 1
ATOM 2000 N N . LEU A 1 253 ? -26.636 8.909 -7.506 1.00 96.00 253 LEU A N 1
ATOM 2001 C CA . LEU A 1 253 ? -25.285 9.434 -7.298 1.00 96.00 253 LEU A CA 1
ATOM 2002 C C . LEU A 1 253 ? -24.188 8.406 -7.595 1.00 96.00 253 LEU A C 1
ATOM 2004 O O . LEU A 1 253 ? -23.055 8.813 -7.823 1.00 96.00 253 LEU A O 1
ATOM 2008 N N . ILE A 1 254 ? -24.477 7.101 -7.594 1.00 96.62 254 ILE A N 1
ATOM 2009 C CA . ILE A 1 254 ? -23.464 6.066 -7.834 1.00 96.62 254 ILE A CA 1
ATOM 2010 C C . ILE A 1 254 ? -23.290 5.875 -9.344 1.00 96.62 254 ILE A C 1
ATOM 2012 O O . ILE A 1 254 ? -24.130 5.274 -10.010 1.00 96.62 254 ILE A O 1
ATOM 2016 N N . GLY A 1 255 ? -22.181 6.379 -9.883 1.00 94.94 255 GLY A N 1
ATOM 2017 C CA . GLY A 1 255 ? -21.837 6.286 -11.302 1.00 94.94 255 GLY A CA 1
ATOM 2018 C C . GLY A 1 255 ? -21.214 4.948 -11.671 1.00 94.94 255 GLY A C 1
ATOM 2019 O O . GLY A 1 255 ? -21.664 4.295 -12.610 1.00 94.94 255 GLY A O 1
ATOM 2020 N N . ASP A 1 256 ? -20.218 4.502 -10.904 1.00 94.31 256 ASP A N 1
ATOM 2021 C CA . ASP A 1 256 ? -19.547 3.227 -11.152 1.00 94.31 256 ASP A CA 1
ATOM 2022 C C . ASP A 1 256 ? -19.034 2.545 -9.880 1.00 94.31 256 ASP A C 1
ATOM 2024 O O . ASP A 1 256 ? -18.850 3.187 -8.846 1.00 94.31 256 ASP A O 1
ATOM 2028 N N . ILE A 1 257 ? -18.846 1.226 -9.957 1.00 94.62 257 ILE A N 1
ATOM 2029 C CA . ILE A 1 257 ? -18.278 0.394 -8.896 1.00 94.62 257 ILE A CA 1
ATOM 2030 C C . ILE A 1 257 ? -17.179 -0.452 -9.521 1.00 94.62 257 ILE A C 1
ATOM 2032 O O . ILE A 1 257 ? -17.452 -1.316 -10.353 1.00 94.62 257 ILE A O 1
ATOM 2036 N N . ARG A 1 258 ? -15.947 -0.245 -9.064 1.00 92.19 258 ARG A N 1
ATOM 2037 C CA . ARG A 1 258 ? -14.756 -0.919 -9.589 1.00 92.19 258 ARG A CA 1
ATOM 2038 C C . ARG A 1 258 ? -13.932 -1.516 -8.466 1.00 92.19 258 ARG A C 1
ATOM 2040 O O . ARG A 1 258 ? -13.898 -0.969 -7.369 1.00 92.19 258 ARG A O 1
ATOM 2047 N N . GLY A 1 259 ? -13.237 -2.610 -8.734 1.00 89.81 259 GLY A N 1
ATOM 2048 C CA . GLY A 1 259 ? -12.377 -3.233 -7.736 1.00 89.81 259 GLY A CA 1
ATOM 2049 C C . GLY A 1 259 ? -12.158 -4.715 -7.964 1.00 89.81 259 GLY A C 1
ATOM 2050 O O . GLY A 1 259 ? -12.846 -5.340 -8.769 1.00 89.81 259 GLY A O 1
ATOM 2051 N N . ILE A 1 260 ? -11.197 -5.268 -7.231 1.00 89.44 260 ILE A N 1
ATOM 2052 C CA . ILE A 1 260 ? -10.908 -6.702 -7.190 1.00 89.44 260 ILE A CA 1
ATOM 2053 C C . ILE A 1 260 ? -10.732 -7.098 -5.725 1.00 89.44 260 ILE A C 1
ATOM 2055 O O . ILE A 1 260 ? -10.021 -6.433 -4.968 1.00 89.44 260 ILE A O 1
ATOM 2059 N N . GLY A 1 261 ? -11.385 -8.189 -5.320 1.00 93.62 261 GLY A N 1
ATOM 2060 C CA . GLY A 1 261 ? -11.374 -8.642 -3.932 1.00 93.62 261 GLY A CA 1
ATOM 2061 C C . GLY A 1 261 ? -11.913 -7.562 -2.992 1.00 93.62 261 GLY A C 1
ATOM 2062 O O . GLY A 1 261 ? -12.995 -7.027 -3.214 1.00 93.62 261 GLY A O 1
ATOM 2063 N N . LEU A 1 262 ? -11.148 -7.224 -1.953 1.00 93.31 262 LEU A N 1
ATOM 2064 C CA . LEU A 1 262 ? -11.528 -6.223 -0.948 1.00 93.31 262 LEU A CA 1
ATOM 2065 C C . LEU A 1 262 ? -10.970 -4.817 -1.228 1.00 93.31 262 LEU A C 1
ATOM 2067 O O . LEU A 1 262 ? -11.026 -3.953 -0.359 1.00 93.31 262 LEU A O 1
ATOM 2071 N N . PHE A 1 263 ? -10.455 -4.566 -2.434 1.00 93.56 263 PHE A N 1
ATOM 2072 C CA . PHE A 1 263 ? -10.076 -3.225 -2.875 1.00 93.56 263 PHE A CA 1
ATOM 2073 C C . PHE A 1 263 ? -11.137 -2.708 -3.846 1.00 93.56 263 PHE A C 1
ATOM 2075 O O . PHE A 1 263 ? -11.080 -2.986 -5.044 1.00 93.56 263 PHE A O 1
ATOM 2082 N N . ILE A 1 264 ? -12.125 -1.980 -3.322 1.00 93.88 264 ILE A N 1
ATOM 2083 C CA . ILE A 1 264 ? -13.293 -1.515 -4.079 1.00 93.88 264 ILE A CA 1
ATOM 2084 C C . ILE A 1 264 ? -13.400 0.008 -3.989 1.00 93.88 264 ILE A C 1
ATOM 2086 O O . ILE A 1 264 ? -13.300 0.592 -2.914 1.00 93.88 264 ILE A O 1
ATOM 2090 N N . GLY A 1 265 ? -13.621 0.647 -5.133 1.00 93.12 265 GLY A N 1
ATOM 2091 C CA . GLY A 1 265 ? -13.918 2.065 -5.268 1.00 93.12 265 GLY A CA 1
ATOM 2092 C C . GLY A 1 265 ? -15.322 2.286 -5.823 1.00 93.12 265 GLY A C 1
ATOM 2093 O O . GLY A 1 265 ? -15.810 1.513 -6.649 1.00 93.12 265 GLY A O 1
ATOM 2094 N N . ILE A 1 266 ? -15.949 3.372 -5.377 1.00 94.94 266 ILE A N 1
ATOM 2095 C CA . ILE A 1 266 ? -17.261 3.820 -5.844 1.00 94.94 266 ILE A CA 1
ATOM 2096 C C . ILE A 1 266 ? -17.087 5.217 -6.435 1.00 94.94 266 ILE A C 1
ATOM 2098 O O . ILE A 1 266 ? -16.651 6.140 -5.746 1.00 94.94 266 ILE A O 1
ATOM 2102 N N . ASP A 1 267 ? -17.424 5.379 -7.709 1.00 93.88 267 ASP A N 1
ATOM 2103 C CA . ASP A 1 267 ? -17.499 6.687 -8.347 1.00 93.88 267 ASP A CA 1
ATOM 2104 C C . ASP A 1 267 ? -18.834 7.341 -8.027 1.00 93.88 267 ASP A C 1
ATOM 2106 O O . ASP A 1 267 ? -19.891 6.794 -8.345 1.00 93.88 267 ASP A O 1
ATOM 2110 N N . LEU A 1 268 ? -18.783 8.549 -7.467 1.00 96.56 268 LEU A N 1
ATOM 2111 C CA . LEU A 1 268 ? -19.966 9.381 -7.296 1.00 96.56 268 LEU A CA 1
ATOM 2112 C C . LEU A 1 268 ? -20.030 10.442 -8.399 1.00 96.56 268 LEU A C 1
ATOM 2114 O O . LEU A 1 268 ? -19.054 11.165 -8.634 1.00 96.56 268 LEU A O 1
ATOM 2118 N N . VAL A 1 269 ? -21.169 10.533 -9.088 1.00 96.56 269 VAL A N 1
ATOM 2119 C CA . VAL A 1 269 ? -21.383 11.438 -10.227 1.00 96.56 269 VAL A CA 1
ATOM 2120 C C . VAL A 1 269 ? -22.715 12.177 -10.139 1.00 96.56 269 VAL A C 1
ATOM 2122 O O . VAL A 1 269 ? -23.704 11.642 -9.652 1.00 96.56 269 VAL A O 1
ATOM 2125 N N . LYS A 1 270 ? -22.738 13.419 -10.633 1.00 95.69 270 LYS A N 1
ATOM 2126 C CA . LYS A 1 270 ? -23.960 14.235 -10.770 1.00 95.69 270 LYS A CA 1
ATOM 2127 C C . LYS A 1 270 ? -24.664 14.032 -12.107 1.00 95.69 270 LYS A C 1
ATOM 2129 O O . LYS A 1 270 ? -25.876 14.176 -12.197 1.00 95.69 270 LYS A O 1
ATOM 2134 N N . ASP A 1 271 ? -23.885 13.722 -13.137 1.00 92.81 271 ASP A N 1
ATOM 2135 C CA . ASP A 1 271 ? -24.336 13.495 -14.507 1.00 92.81 271 ASP A CA 1
ATOM 2136 C C . ASP A 1 271 ? -23.662 12.214 -15.004 1.00 92.81 271 ASP A C 1
ATOM 2138 O O . ASP A 1 271 ? -22.432 12.129 -15.015 1.00 92.81 271 ASP A O 1
ATOM 2142 N N . HIS A 1 272 ? -24.462 11.215 -15.379 1.00 91.38 272 HIS A N 1
ATOM 2143 C CA . HIS A 1 272 ? -23.980 9.910 -15.844 1.00 91.38 272 HIS A CA 1
ATOM 2144 C C . HIS A 1 272 ? -23.418 9.954 -17.262 1.00 91.38 272 HIS A C 1
ATOM 2146 O O . HIS A 1 272 ? -22.447 9.259 -17.550 1.00 91.38 272 HIS A O 1
ATOM 2152 N N . LEU A 1 273 ? -23.982 10.798 -18.131 1.00 89.88 273 LEU A N 1
ATOM 2153 C CA . LEU A 1 273 ? -23.519 10.946 -19.511 1.00 89.88 273 LEU A CA 1
ATOM 2154 C C . LEU A 1 273 ? -22.163 11.652 -19.534 1.00 89.88 273 LEU A C 1
ATOM 2156 O O . LEU A 1 273 ? -21.226 11.201 -20.187 1.00 89.88 273 LEU A O 1
ATOM 2160 N N . LYS A 1 274 ? -22.033 12.738 -18.765 1.00 91.62 274 LYS A N 1
ATOM 2161 C CA . LYS A 1 274 ? -20.781 13.504 -18.664 1.00 91.62 274 LYS A CA 1
ATOM 2162 C C . LYS A 1 274 ? -19.800 12.935 -17.638 1.00 91.62 274 LYS A C 1
ATOM 2164 O O . LYS A 1 274 ? -18.661 13.397 -17.573 1.00 91.62 274 LYS A O 1
ATOM 2169 N N . ARG A 1 275 ? -20.231 11.976 -16.810 1.00 92.69 275 ARG A N 1
ATOM 2170 C CA . ARG A 1 275 ? -19.483 11.408 -15.669 1.00 92.69 275 ARG A CA 1
ATOM 2171 C C . ARG A 1 275 ? -18.953 12.497 -14.723 1.00 92.69 275 ARG A C 1
ATOM 2173 O O . ARG A 1 275 ? -17.865 12.377 -14.156 1.00 92.69 275 ARG A O 1
ATOM 2180 N N . THR A 1 276 ? -19.695 13.593 -14.551 1.00 94.25 276 THR A N 1
ATOM 2181 C CA . THR A 1 276 ? -19.258 14.751 -13.752 1.00 94.25 276 THR A CA 1
ATOM 2182 C C . THR A 1 276 ? -19.126 14.357 -12.275 1.00 94.25 276 THR A C 1
ATOM 2184 O O . THR A 1 276 ? -20.125 13.922 -11.704 1.00 94.25 276 THR A O 1
ATOM 2187 N N . PRO A 1 277 ? -17.943 14.487 -11.636 1.00 95.31 277 PRO A N 1
ATOM 2188 C CA . PRO A 1 277 ? -17.750 14.022 -10.264 1.00 95.31 277 PRO A CA 1
ATOM 2189 C C . PRO A 1 277 ? -18.630 14.766 -9.245 1.00 95.31 277 PRO A C 1
ATOM 2191 O O . PRO A 1 277 ? -18.750 15.990 -9.280 1.00 95.31 277 PRO A O 1
ATOM 2194 N N . ALA A 1 278 ? -19.203 14.020 -8.301 1.00 96.06 278 ALA A N 1
ATOM 2195 C CA . ALA A 1 278 ? -19.987 14.536 -7.178 1.00 96.06 278 ALA A CA 1
ATOM 2196 C C . ALA A 1 278 ? -19.089 14.801 -5.953 1.00 96.06 278 ALA A C 1
ATOM 2198 O O . ALA A 1 278 ? -19.226 14.179 -4.901 1.00 96.06 278 ALA A O 1
ATOM 2199 N N . THR A 1 279 ? -18.097 15.685 -6.113 1.00 93.94 279 THR A N 1
ATOM 2200 C CA . THR A 1 279 ? -17.044 15.917 -5.104 1.00 93.94 279 THR A CA 1
ATOM 2201 C C . THR A 1 279 ? -17.596 16.396 -3.760 1.00 93.94 279 THR A C 1
ATOM 2203 O O . THR A 1 279 ? -17.133 15.941 -2.717 1.00 93.94 279 THR A O 1
ATOM 2206 N N . ALA A 1 280 ? -18.579 17.301 -3.770 1.00 94.19 280 ALA A N 1
ATOM 2207 C CA . ALA A 1 280 ? -19.155 17.850 -2.543 1.00 94.19 280 ALA A CA 1
ATOM 2208 C C . ALA A 1 280 ? -19.936 16.779 -1.762 1.00 94.19 280 ALA A C 1
ATOM 2210 O O . ALA A 1 280 ? -19.823 16.682 -0.543 1.00 94.19 280 ALA A O 1
ATOM 2211 N N . GLU A 1 281 ? -20.680 15.934 -2.472 1.00 95.31 281 GLU A N 1
ATOM 2212 C CA . GLU A 1 281 ? -21.445 14.824 -1.913 1.00 95.31 281 GLU A CA 1
ATOM 2213 C C . GLU A 1 281 ? -20.513 13.733 -1.372 1.00 95.31 281 GLU A C 1
ATOM 2215 O O . GLU A 1 281 ? -20.726 13.232 -0.271 1.00 95.31 281 GLU A O 1
ATOM 2220 N N . ALA A 1 282 ? -19.432 13.420 -2.094 1.00 92.50 282 ALA A N 1
ATOM 2221 C CA . ALA A 1 282 ? -18.403 12.497 -1.622 1.00 92.50 282 ALA A CA 1
ATOM 2222 C C . ALA A 1 282 ? -17.750 12.992 -0.322 1.00 92.50 282 ALA A C 1
ATOM 2224 O O . ALA A 1 282 ? -17.599 12.225 0.625 1.00 92.50 282 ALA A O 1
ATOM 2225 N N . GLN A 1 283 ? -17.411 14.284 -0.244 1.00 90.12 283 GLN A N 1
ATOM 2226 C CA . GLN A 1 283 ? -16.888 14.885 0.986 1.00 90.12 283 GLN A CA 1
ATOM 2227 C C . GLN A 1 283 ? -17.904 14.826 2.128 1.00 90.12 283 GLN A C 1
ATOM 2229 O O . GLN A 1 283 ? -17.522 14.533 3.256 1.00 90.12 283 GLN A O 1
ATOM 2234 N N . HIS A 1 284 ? -19.187 15.056 1.845 1.00 89.69 284 HIS A N 1
ATOM 2235 C CA . HIS A 1 284 ? -20.244 14.947 2.848 1.00 89.69 284 HIS A CA 1
ATOM 2236 C C . HIS A 1 284 ? -20.349 13.534 3.428 1.00 89.69 284 HIS A C 1
ATOM 2238 O O . HIS A 1 284 ? -20.478 13.395 4.633 1.00 89.69 284 HIS A O 1
ATOM 2244 N N . ILE A 1 285 ? -20.269 12.500 2.587 1.00 87.62 285 ILE A N 1
ATOM 2245 C CA . ILE A 1 285 ? -20.348 11.096 3.020 1.00 87.62 285 ILE A CA 1
ATOM 2246 C C . ILE A 1 285 ? -19.119 10.689 3.844 1.00 87.62 285 ILE A C 1
ATOM 2248 O O . ILE A 1 285 ? -19.238 9.887 4.761 1.00 87.62 285 ILE A O 1
ATOM 2252 N N . ILE A 1 286 ? -17.936 11.211 3.508 1.00 83.94 286 ILE A N 1
ATOM 2253 C CA . ILE A 1 286 ? -16.681 10.833 4.173 1.00 83.94 286 ILE A CA 1
ATOM 2254 C C . ILE A 1 286 ? -16.482 11.574 5.504 1.00 83.94 286 ILE A C 1
ATOM 2256 O O . ILE A 1 286 ? -15.865 11.023 6.411 1.00 83.94 286 ILE A O 1
ATOM 2260 N N . TYR A 1 287 ? -16.931 12.828 5.615 1.00 80.06 287 TYR A N 1
ATOM 2261 C CA . TYR A 1 287 ? -16.564 13.718 6.728 1.00 80.06 287 TYR A CA 1
ATOM 2262 C C . TYR A 1 287 ? -17.717 14.133 7.648 1.00 80.06 287 TYR A C 1
ATOM 2264 O O . TYR A 1 287 ? -17.497 14.965 8.530 1.00 80.06 287 TYR A O 1
ATOM 2272 N N . LYS A 1 288 ? -18.923 13.607 7.442 1.00 66.31 288 LYS A N 1
ATOM 2273 C CA . LYS A 1 288 ? -20.074 13.836 8.317 1.00 66.31 288 LYS A CA 1
ATOM 2274 C C . LYS A 1 288 ? -20.435 12.556 9.048 1.00 66.31 288 LYS A C 1
ATOM 2276 O O . LYS A 1 288 ? -20.845 12.687 10.218 1.00 66.31 288 LYS A O 1
#

Secondary structure (DSSP, 8-state):
---SS-HHHHHHHHHHHS-TTS--SSTTS---EEEEEBTEEEETT--EEE--S-SSSTT-BT-HHHHHHHHHHHHH----TTS--HHHHHHHHHHHHTS-TT-------SSHHHHHHHHHHHHHHHHS--BEEEETT----SSHHHHTT-HHHHHHSSPPPPTTEEEEPP--TTTSSS-TTSS-HHHHHHHHHHHHHHHHHHTT--B-------STHHHHHHHHHHTTHHHHHHHHHHHHHHHHHHHHTT-TTEEEEEEETTEEEEEEEEETTTTEE-HHHHHHHHH-

Organism: Pan troglodytes (NCBI:txid9598)

pLDDT: mean 88.39, std 10.87, range [35.19, 97.88]

Sequence (288 aa):
MCELYSKRDTLALRKKHIGPSCKVFFASDPIKIVRAQRQYMFDENGEQYLDCINNVAHVGHCHPGVVKAALKQMELLNTNSRFLHDNIVEYAKRLSATLPEKLSVCYFTNSGSEANDLALRLARQFRGHQDVITLDHAYHGHLSSLIEISPYKFQKGKDVKKEFVHVAPTPDTYRGKYREDHADPASAYADEVKKIIEDAHNSGRKYGGNPVSCAVGLAVLDIIENEDLQGNAKRVGNYLTELLKKQKAKHTLIGDIRGIGLFIGIDLVKDHLKRTPATAEAQHIIYK